Protein AF-A0A7X0W4Y9-F1 (afdb_monomer_lite)

Radius of gyration: 22.89 Å; chains: 1; bounding box: 48×45×68 Å

Organism: Listeria welshimeri (NCBI:txid1643)

Secondary structure (DSSP, 8-state):
-HHHHHHHHTS-HHHHHHH--HHHHHHHHH--S--SS-HHHHHHHHHHHHHHHHHHHHHHHHHHHHTTSSHHHHHHHHHHHHHHHHHHHHHHH----GGGHHHHHHHHHHHHHHHHHHHHHHHHT-TTSS-HHHHHHHHHHHHHHHHHHHHHHHHHHHHHHHHHHH-------HHHHHHHHHHHHHHHHHHHHHHHHHHHHHHHHHHT-S------HHHHHHHIIIIIHHHHHHHHTHHHHHH--HHHHHHHHHHHHTHHHHHHTSS--HHHHH---

Foldseek 3Di:
DVVLVVVLVPQDPVLLVVQDDPVLLCCQQPNDPDDPDDLLVVLVVLLCVLLVLLVVLLVVLVVVCVVVALVVLSVVLNVLSVVLNVVLVVLSPDDDFNSRSNVSSLVSSLSSVLSSLLNVVLVVLCSRDDDNVVSVVVNVVVSVVLVVLLVLLLSQLLVVLCCVRSVDDDDHDPVSVVLLVVLQVVVVVVVVVVVVCVVCVVVVVVVPPPCPPDDDPVVVVVCCVVPVVSVSSSPSSNSVSPRVDSNSNSSSSSCVVVVVVVVVVDPDDPCSRGNDD

Sequence (277 aa):
MKKENEFLSSISLEDAKKTLKLKDIYEVMKGDKDQNFSIELKKTIILLLGVSFPFLMVCIFAIDLTGGRFIFANSTVIIAELLIIIWMSYHFFKTYPPFLRNYGYKIYSYSIAKLAYISYFAVGLGMTKGNYIINFSVFFITILVFLYLYKKVEENMVLEAINNIFNQNYKTSKVLTITLKISGFSVVIALLSMQFYRMNKFWILNLTGENVGATSNVVDDMIGIVFGIPLLLIITLIPTFFLFKANLFVRGKVIKQYAEEFRAGTNFTKKEWYGGK

pLDDT: mean 84.94, std 12.11, range [39.94, 96.25]

Structure (mmCIF, N/CA/C/O backbone):
data_AF-A0A7X0W4Y9-F1
#
_entry.id   AF-A0A7X0W4Y9-F1
#
loop_
_atom_site.group_PDB
_atom_site.id
_atom_site.type_symbol
_atom_site.label_atom_id
_atom_site.label_alt_id
_atom_site.label_comp_id
_atom_site.label_asym_id
_atom_site.label_entity_id
_atom_site.label_seq_id
_atom_site.pdbx_PDB_ins_code
_atom_site.Cartn_x
_atom_site.Cartn_y
_atom_site.Cartn_z
_atom_site.occupancy
_atom_site.B_iso_or_equiv
_atom_site.auth_seq_id
_atom_site.auth_comp_id
_atom_site.auth_asym_id
_atom_site.auth_atom_id
_atom_site.pdbx_PDB_model_num
ATOM 1 N N . MET A 1 1 ? 8.278 0.109 11.272 1.00 47.12 1 MET A N 1
ATOM 2 C CA . MET A 1 1 ? 7.809 -0.931 12.217 1.00 47.12 1 MET A CA 1
ATOM 3 C C . MET A 1 1 ? 8.338 -0.828 13.650 1.00 47.12 1 MET A C 1
ATOM 5 O O . MET A 1 1 ? 7.481 -0.731 14.512 1.00 47.12 1 MET A O 1
ATOM 9 N N . LYS A 1 2 ? 9.651 -0.828 13.978 1.00 39.94 2 LYS A N 1
ATOM 10 C CA . LYS A 1 2 ? 10.080 -0.685 15.401 1.00 39.94 2 LYS A CA 1
ATOM 11 C C . LYS A 1 2 ? 9.620 0.643 16.039 1.00 39.94 2 LYS A C 1
ATOM 13 O O . LYS A 1 2 ? 8.934 0.597 17.047 1.00 39.94 2 LYS A O 1
ATOM 18 N N . LYS A 1 3 ? 9.875 1.787 15.388 1.00 53.50 3 LYS A N 1
ATOM 19 C CA . LYS A 1 3 ? 9.433 3.113 15.871 1.00 53.50 3 LYS A CA 1
ATOM 20 C C . LYS A 1 3 ? 7.910 3.303 15.876 1.00 53.50 3 LYS A C 1
ATOM 22 O O . LYS A 1 3 ? 7.366 3.862 16.809 1.00 53.50 3 LYS A O 1
ATOM 27 N N . GLU A 1 4 ? 7.193 2.808 14.866 1.00 54.31 4 GLU A N 1
ATOM 28 C CA . GLU A 1 4 ? 5.717 2.900 14.834 1.00 54.31 4 GLU A CA 1
ATOM 29 C C . GLU A 1 4 ? 5.066 2.139 15.990 1.00 54.31 4 GLU A C 1
ATOM 31 O O . GLU A 1 4 ? 4.115 2.626 16.592 1.00 54.31 4 GLU A O 1
ATOM 36 N N . ASN A 1 5 ? 5.581 0.947 16.308 1.00 61.25 5 ASN A N 1
ATOM 37 C CA . ASN A 1 5 ? 5.108 0.190 17.460 1.00 61.25 5 ASN A CA 1
A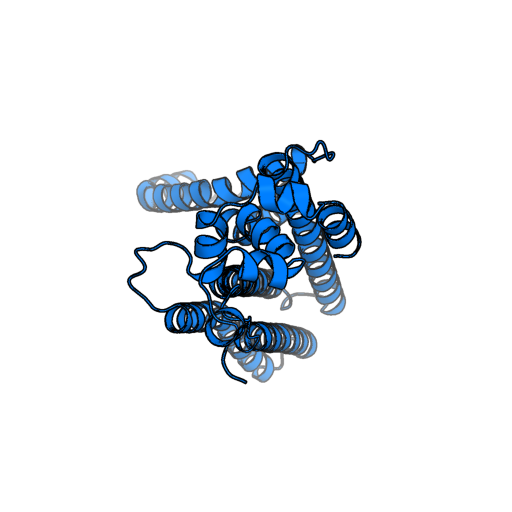TOM 38 C C . ASN A 1 5 ? 5.463 0.898 18.776 1.00 61.25 5 ASN A C 1
ATOM 40 O O . ASN A 1 5 ? 4.684 0.802 19.711 1.00 61.25 5 ASN A O 1
ATOM 44 N N . GLU A 1 6 ? 6.577 1.633 18.830 1.00 66.19 6 GLU A N 1
ATOM 45 C CA . GLU A 1 6 ? 6.990 2.439 19.987 1.00 66.19 6 GLU A CA 1
ATOM 46 C C . GLU A 1 6 ? 5.985 3.574 20.269 1.00 66.19 6 GLU A C 1
ATOM 48 O O . GLU A 1 6 ? 5.466 3.668 21.378 1.00 66.19 6 GLU A O 1
ATOM 53 N N . PHE A 1 7 ? 5.593 4.351 19.250 1.00 74.31 7 PHE A N 1
ATOM 54 C CA . PHE A 1 7 ? 4.596 5.428 19.399 1.00 74.31 7 PHE A CA 1
ATOM 55 C C . PHE A 1 7 ? 3.171 4.924 19.655 1.00 74.31 7 PHE A C 1
ATOM 57 O O . PHE A 1 7 ? 2.381 5.577 20.330 1.00 74.31 7 PHE A O 1
ATOM 64 N N . LEU A 1 8 ? 2.808 3.764 19.105 1.00 76.94 8 LEU A N 1
ATOM 65 C CA . LEU A 1 8 ? 1.512 3.151 19.401 1.00 76.94 8 LEU A CA 1
ATOM 66 C C . LEU A 1 8 ? 1.489 2.562 20.817 1.00 76.94 8 LEU A C 1
ATOM 68 O O . LEU A 1 8 ? 0.463 2.635 21.485 1.00 76.94 8 LEU A O 1
ATOM 72 N N . SER A 1 9 ? 2.623 2.040 21.296 1.00 77.38 9 SER A N 1
ATOM 73 C CA . SER A 1 9 ? 2.741 1.485 22.648 1.00 77.38 9 SER A CA 1
ATOM 74 C C . SER A 1 9 ? 2.697 2.536 23.756 1.00 77.38 9 SER A C 1
ATOM 76 O O . SER A 1 9 ? 2.365 2.189 24.884 1.00 77.38 9 SER A O 1
ATOM 78 N N . SER A 1 10 ? 2.975 3.808 23.449 1.00 81.75 10 SER A N 1
ATOM 79 C CA . SER A 1 10 ? 2.839 4.904 24.416 1.00 81.75 10 SER A CA 1
ATOM 80 C C . SER A 1 10 ? 1.394 5.355 24.648 1.00 81.75 10 SER A C 1
ATOM 82 O O . SER A 1 10 ? 1.154 6.156 25.545 1.00 81.75 10 SER A O 1
ATOM 84 N N . ILE A 1 11 ? 0.426 4.872 23.862 1.00 87.25 11 ILE A N 1
ATOM 85 C CA . ILE A 1 11 ? -0.993 5.177 24.076 1.00 87.25 11 ILE A CA 1
ATOM 86 C C . ILE A 1 11 ? -1.499 4.313 25.231 1.00 87.25 11 ILE A C 1
ATOM 88 O O . ILE A 1 11 ? -1.511 3.088 25.122 1.00 87.25 11 ILE A O 1
ATOM 92 N N . SER A 1 12 ? -1.932 4.946 26.323 1.00 89.25 12 SER A N 1
ATOM 93 C CA . SER A 1 12 ? -2.460 4.241 27.492 1.00 89.25 12 SER A CA 1
ATOM 94 C C . SER A 1 12 ? -3.846 3.636 27.224 1.00 89.25 12 SER A C 1
ATOM 96 O O . SER A 1 12 ? -4.600 4.101 26.363 1.00 89.25 12 SER A O 1
ATOM 98 N N . LEU A 1 13 ? -4.222 2.610 27.995 1.00 90.25 13 LEU A N 1
ATOM 99 C CA . LEU A 1 13 ? -5.568 2.028 27.932 1.00 90.25 13 LEU A CA 1
ATOM 100 C C . LEU A 1 13 ? -6.655 3.063 28.272 1.00 90.25 13 LEU A C 1
ATOM 102 O O . LEU A 1 13 ? -7.734 3.044 27.679 1.00 90.25 13 LEU A O 1
ATOM 106 N N . GLU A 1 14 ? -6.382 3.950 29.228 1.00 90.31 14 GLU A N 1
ATOM 107 C CA . GLU A 1 14 ? -7.313 4.996 29.660 1.00 90.31 14 GLU A CA 1
ATOM 108 C C . GLU A 1 14 ? -7.578 5.994 28.533 1.00 90.31 14 GLU A C 1
ATOM 110 O O . GLU A 1 14 ? -8.737 6.240 28.187 1.00 90.31 14 GLU A O 1
ATOM 115 N N . ASP A 1 15 ? -6.519 6.481 27.881 1.00 89.44 15 ASP A N 1
ATOM 116 C CA . ASP A 1 15 ? -6.633 7.370 26.723 1.00 89.44 15 ASP A CA 1
ATOM 117 C C . ASP A 1 15 ? -7.346 6.679 25.560 1.00 89.44 15 ASP A C 1
ATOM 119 O O . ASP A 1 15 ? -8.207 7.276 24.902 1.00 89.44 15 ASP A O 1
ATOM 123 N N . ALA A 1 16 ? -7.039 5.397 25.336 1.00 91.94 16 ALA A N 1
ATOM 124 C CA . ALA A 1 16 ? -7.679 4.581 24.318 1.00 91.94 16 ALA A CA 1
ATOM 125 C C . ALA A 1 16 ? -9.192 4.462 24.550 1.00 91.94 16 ALA A C 1
ATOM 127 O O . ALA A 1 16 ? -9.964 4.703 23.621 1.00 91.94 16 ALA A O 1
ATOM 128 N N . LYS A 1 17 ? -9.629 4.155 25.779 1.00 91.31 17 LYS A N 1
ATOM 129 C CA . LYS A 1 17 ? -11.053 4.037 26.140 1.00 91.31 17 LYS A CA 1
ATOM 130 C C . LYS A 1 17 ? -11.789 5.375 26.136 1.00 91.31 17 LYS A C 1
ATOM 132 O O . LYS A 1 17 ? -12.955 5.424 25.755 1.00 91.31 17 LYS A O 1
ATOM 137 N N . LYS A 1 18 ? -11.126 6.459 26.546 1.00 91.81 18 LYS A N 1
ATOM 138 C CA . LYS A 1 18 ? -11.702 7.813 26.541 1.00 91.81 18 LYS A CA 1
ATOM 139 C C . LYS A 1 18 ? -11.952 8.321 25.120 1.00 91.81 18 LYS A C 1
ATOM 141 O O . LYS A 1 18 ? -12.929 9.026 24.871 1.00 91.81 18 LYS A O 1
ATOM 146 N N . THR A 1 19 ? -11.061 7.967 24.198 1.00 92.50 19 THR A N 1
ATOM 147 C CA . THR A 1 19 ? -11.034 8.516 22.839 1.00 92.50 19 THR A CA 1
ATOM 148 C C . THR A 1 19 ? -11.804 7.656 21.840 1.00 92.50 19 THR A C 1
ATOM 150 O O . THR A 1 19 ? -12.600 8.180 21.058 1.00 92.50 19 THR A O 1
ATOM 153 N N . LEU A 1 20 ? -11.571 6.339 21.842 1.00 92.75 20 LEU A N 1
ATOM 154 C CA . LEU A 1 20 ? -12.171 5.420 20.878 1.00 92.75 20 LEU A CA 1
ATOM 155 C C . LEU A 1 20 ? -13.581 5.035 21.317 1.00 92.75 20 LEU A C 1
ATOM 157 O O . LEU A 1 20 ? -13.794 4.468 22.386 1.00 92.75 20 LEU A O 1
ATOM 161 N N . LYS A 1 21 ? -14.556 5.316 20.456 1.00 92.31 21 LYS A N 1
ATOM 162 C CA . LYS A 1 21 ? -15.969 5.028 20.699 1.00 92.31 21 LYS A CA 1
ATOM 163 C C . LYS A 1 21 ? -16.372 3.719 20.030 1.00 92.31 21 LYS A C 1
ATOM 165 O O . LYS A 1 21 ? -15.719 3.223 19.114 1.00 92.31 21 LYS A O 1
ATOM 170 N N . LEU A 1 22 ? -17.543 3.211 20.410 1.00 90.38 22 LEU A N 1
ATOM 171 C CA . LEU A 1 22 ? -18.136 2.011 19.814 1.00 90.38 22 LEU A CA 1
ATOM 172 C C . LEU A 1 22 ? -18.218 2.089 18.276 1.00 90.38 22 LEU A C 1
ATOM 174 O O . LEU A 1 22 ? -17.964 1.101 17.592 1.00 90.38 22 LEU A O 1
ATOM 178 N N . LYS A 1 23 ? -18.505 3.275 17.718 1.00 91.75 23 LYS A N 1
ATOM 179 C CA . LYS A 1 23 ? -18.508 3.502 16.262 1.00 91.75 23 LYS A CA 1
ATOM 180 C C . LYS A 1 23 ? -17.163 3.176 15.601 1.00 91.75 23 LYS A C 1
ATOM 182 O O . LYS A 1 23 ? -17.159 2.635 14.503 1.00 91.75 23 LYS A O 1
ATOM 187 N N . ASP A 1 24 ? -16.048 3.461 16.274 1.00 92.62 24 ASP A N 1
ATOM 188 C CA . ASP A 1 24 ? -14.701 3.252 15.745 1.00 92.62 24 ASP A CA 1
ATOM 189 C C . ASP A 1 24 ? -14.364 1.752 15.746 1.00 92.62 24 ASP A C 1
ATOM 191 O O . ASP A 1 24 ? -13.762 1.245 14.802 1.00 92.62 24 ASP A O 1
ATOM 195 N N . ILE A 1 25 ? -14.844 1.014 16.756 1.00 92.06 25 ILE A N 1
ATOM 196 C CA . ILE A 1 25 ? -14.778 -0.456 16.802 1.00 92.06 25 ILE A CA 1
ATOM 197 C C . ILE A 1 25 ? -15.576 -1.061 15.640 1.00 92.06 25 ILE A C 1
ATOM 199 O O . ILE A 1 25 ? -15.067 -1.913 14.910 1.00 92.06 25 ILE A O 1
ATOM 203 N N . TYR A 1 26 ? -16.811 -0.596 15.425 1.00 91.69 26 TYR A N 1
ATOM 204 C CA . TYR A 1 26 ? -17.638 -1.054 14.306 1.00 91.69 26 TYR A CA 1
ATOM 205 C C . TYR A 1 26 ? -17.011 -0.740 12.945 1.00 91.69 26 TYR A C 1
ATOM 207 O O . TYR A 1 26 ? -17.056 -1.587 12.055 1.00 91.69 26 TYR A O 1
ATOM 215 N N . GLU A 1 27 ? -16.397 0.430 12.779 1.00 92.69 27 GLU A N 1
ATOM 216 C CA . GLU A 1 27 ? -15.685 0.796 11.553 1.00 92.69 27 GLU A CA 1
ATOM 217 C C . GLU A 1 27 ? -14.487 -0.136 11.297 1.00 92.69 27 GLU A C 1
ATOM 219 O O . GLU A 1 27 ? -14.293 -0.614 10.178 1.00 92.69 27 GLU A O 1
ATOM 224 N N . VAL A 1 28 ? -13.704 -0.461 12.330 1.00 92.88 28 VAL A N 1
ATOM 225 C CA . VAL A 1 28 ? -12.560 -1.387 12.231 1.00 92.88 28 VAL A CA 1
ATOM 226 C C . VAL A 1 28 ? -13.002 -2.822 11.915 1.00 92.88 28 VAL A C 1
ATOM 228 O O . VAL A 1 28 ? -12.337 -3.515 11.136 1.00 92.88 28 VAL A O 1
ATOM 231 N N . MET A 1 29 ? -14.146 -3.245 12.455 1.00 92.31 29 MET A N 1
ATOM 232 C CA . MET A 1 29 ? -14.707 -4.580 12.256 1.00 92.31 29 MET A CA 1
ATOM 233 C C . MET A 1 29 ? -15.418 -4.723 10.902 1.00 92.31 29 MET A C 1
ATOM 235 O O . MET A 1 29 ? -15.099 -5.614 10.115 1.00 92.31 29 MET A O 1
ATOM 239 N N . LYS A 1 30 ? -16.400 -3.865 10.614 1.00 88.19 30 LYS A N 1
ATOM 240 C CA . LYS A 1 30 ? -17.338 -4.019 9.489 1.00 88.19 30 LYS A CA 1
ATOM 241 C C . LYS A 1 30 ? -17.125 -2.999 8.367 1.00 88.19 30 LYS A C 1
ATOM 243 O O . LYS A 1 30 ? -17.462 -3.307 7.228 1.00 88.19 30 LYS A O 1
ATOM 248 N N . GLY A 1 31 ? -16.503 -1.855 8.654 1.00 85.81 31 GLY A N 1
ATOM 249 C CA . GLY A 1 31 ? -16.404 -0.728 7.722 1.00 85.81 31 GLY A CA 1
ATOM 250 C C . GLY A 1 31 ? -17.723 0.032 7.596 1.00 85.81 31 GLY A C 1
ATOM 251 O O . GLY A 1 31 ? -18.546 -0.006 8.511 1.00 85.81 31 GLY A O 1
ATOM 252 N N . ASP A 1 32 ? -17.913 0.727 6.473 1.00 76.06 32 ASP A N 1
ATOM 253 C CA . ASP A 1 32 ? -19.158 1.452 6.189 1.00 76.06 32 ASP A CA 1
ATOM 254 C C . ASP A 1 32 ? -20.369 0.510 6.163 1.00 76.06 32 ASP A C 1
ATOM 256 O O . ASP A 1 32 ? -20.276 -0.619 5.676 1.00 76.06 32 ASP A O 1
ATOM 260 N N . LYS A 1 33 ? -21.508 0.980 6.686 1.00 66.06 33 LYS A N 1
ATOM 261 C CA . LYS A 1 33 ? -22.733 0.175 6.832 1.00 66.06 33 LYS A CA 1
ATOM 262 C C . LYS A 1 33 ? -23.383 -0.197 5.488 1.00 66.06 33 LYS A C 1
ATOM 264 O O . LYS A 1 33 ? -24.002 -1.253 5.412 1.00 66.06 33 LYS A O 1
ATOM 269 N N . ASP A 1 34 ? -23.155 0.590 4.434 1.00 62.97 34 ASP A N 1
ATOM 270 C CA . ASP A 1 34 ? -23.866 0.492 3.148 1.00 62.97 34 ASP A CA 1
ATOM 271 C C . ASP A 1 34 ? -23.027 -0.179 2.044 1.00 62.97 34 ASP A C 1
ATOM 273 O O . ASP A 1 34 ? -22.815 0.364 0.959 1.00 62.97 34 ASP A O 1
ATOM 277 N N . GLN A 1 35 ? -22.470 -1.362 2.315 1.00 68.62 35 GLN A N 1
ATOM 278 C CA . GLN A 1 35 ? -21.648 -2.070 1.326 1.00 68.62 35 GLN A CA 1
ATOM 279 C C . GLN A 1 35 ? -22.449 -3.108 0.531 1.00 68.62 35 GLN A C 1
ATOM 281 O O . GLN A 1 35 ? -22.787 -4.164 1.054 1.00 68.62 35 GLN A O 1
ATOM 286 N N . ASN A 1 36 ? -22.624 -2.859 -0.773 1.00 73.06 36 ASN A N 1
ATOM 287 C CA . ASN A 1 36 ? -23.325 -3.765 -1.702 1.00 73.06 36 ASN A CA 1
ATOM 288 C C . ASN A 1 36 ? -22.623 -5.117 -1.933 1.00 73.06 36 ASN A C 1
ATOM 290 O O . ASN A 1 36 ? -23.259 -6.083 -2.340 1.00 73.06 36 ASN A O 1
ATOM 294 N N . PHE A 1 37 ? -21.311 -5.201 -1.689 1.00 81.94 37 PHE A N 1
ATOM 295 C CA . PHE A 1 37 ? -20.511 -6.405 -1.936 1.00 81.94 37 PHE A CA 1
ATOM 296 C C . PHE A 1 37 ? -19.792 -6.878 -0.675 1.00 81.94 37 PHE A C 1
ATOM 298 O O . PHE A 1 37 ? -19.273 -6.062 0.096 1.00 81.94 37 PHE A O 1
ATOM 305 N N . SER A 1 38 ? -19.693 -8.201 -0.514 1.00 87.25 38 SER A N 1
ATOM 306 C CA . SER A 1 38 ? -18.946 -8.823 0.579 1.00 87.25 38 SER A CA 1
ATOM 307 C C . SER A 1 38 ? -17.448 -8.505 0.489 1.00 87.25 38 SER A C 1
ATOM 309 O O . SER A 1 38 ? -16.890 -8.303 -0.593 1.00 87.25 38 SER A O 1
ATOM 311 N N . ILE A 1 39 ? -16.774 -8.469 1.643 1.00 87.50 39 ILE A N 1
ATOM 312 C CA . ILE A 1 39 ? -15.326 -8.213 1.708 1.00 87.50 39 ILE A CA 1
ATOM 313 C C . ILE A 1 39 ? -14.540 -9.277 0.929 1.00 87.50 39 ILE A C 1
ATOM 315 O O . ILE A 1 39 ? -13.584 -8.925 0.246 1.00 87.50 39 ILE A O 1
ATOM 319 N N . GLU A 1 40 ? -14.958 -10.544 0.959 1.00 88.19 40 GLU A N 1
ATOM 320 C CA . GLU A 1 40 ? -14.267 -11.621 0.235 1.00 88.19 40 GLU A CA 1
ATOM 321 C C . GLU A 1 40 ? -14.362 -11.467 -1.287 1.00 88.19 40 GLU A C 1
ATOM 323 O O . GLU A 1 40 ? -13.368 -11.639 -1.997 1.00 88.19 40 GLU A O 1
ATOM 328 N N . LEU A 1 41 ? -15.525 -11.051 -1.800 1.00 90.31 41 LEU A N 1
ATOM 329 C CA . LEU A 1 41 ? -15.680 -10.764 -3.225 1.00 90.31 41 LEU A CA 1
ATOM 330 C C . LEU A 1 41 ? -14.804 -9.574 -3.641 1.00 90.31 41 LEU A C 1
ATOM 332 O O . LEU A 1 41 ? -14.093 -9.649 -4.641 1.00 90.31 41 LEU A O 1
ATOM 336 N N . LYS A 1 42 ? -14.763 -8.510 -2.827 1.00 91.88 42 LYS A N 1
ATOM 337 C CA . LYS A 1 42 ? -13.868 -7.365 -3.064 1.00 91.88 42 LYS A CA 1
ATOM 338 C C . LYS A 1 42 ? -12.396 -7.770 -3.040 1.00 91.88 42 LYS A C 1
ATOM 340 O O . LYS A 1 42 ? -11.643 -7.336 -3.906 1.00 91.88 42 LYS A O 1
ATOM 345 N N . LYS A 1 43 ? -11.981 -8.609 -2.081 1.00 92.75 43 LYS A N 1
ATOM 346 C CA . LYS A 1 43 ? -10.611 -9.139 -2.023 1.00 92.75 43 LYS A CA 1
ATOM 347 C C . LYS A 1 43 ? -10.261 -9.896 -3.300 1.00 92.75 43 LYS A C 1
ATOM 349 O O . LYS A 1 43 ? -9.195 -9.671 -3.854 1.00 92.75 43 LYS A O 1
ATOM 354 N N . THR A 1 44 ? -11.171 -10.740 -3.777 1.00 93.44 44 THR A N 1
ATOM 355 C CA . THR A 1 44 ? -10.975 -11.527 -5.001 1.00 93.44 44 THR A CA 1
ATOM 356 C C . THR A 1 44 ? -10.816 -10.624 -6.224 1.00 93.44 44 THR A C 1
ATOM 358 O O . THR A 1 44 ? -9.854 -10.775 -6.970 1.00 93.44 44 THR A O 1
ATOM 361 N N . ILE A 1 45 ? -11.689 -9.624 -6.394 1.00 93.94 45 ILE A N 1
ATOM 362 C CA . ILE A 1 45 ? -11.591 -8.656 -7.500 1.00 93.94 45 ILE A CA 1
ATOM 363 C C . ILE A 1 45 ? -10.267 -7.886 -7.441 1.00 93.94 45 ILE A C 1
ATOM 365 O O . ILE A 1 45 ? -9.587 -7.753 -8.455 1.00 93.94 45 ILE A O 1
ATOM 369 N N . ILE A 1 46 ? -9.875 -7.403 -6.259 1.00 94.81 46 ILE A N 1
ATOM 370 C CA . ILE A 1 46 ? -8.615 -6.670 -6.079 1.00 94.81 46 ILE A CA 1
ATOM 371 C C . ILE A 1 46 ? -7.408 -7.558 -6.393 1.00 94.81 46 ILE A C 1
ATOM 373 O O . ILE A 1 46 ? -6.469 -7.073 -7.018 1.00 94.81 46 ILE A O 1
ATOM 377 N N . LEU A 1 47 ? -7.430 -8.840 -6.009 1.00 95.38 47 LEU A N 1
ATOM 378 C CA . LEU A 1 47 ? -6.366 -9.779 -6.366 1.00 95.38 47 LEU A CA 1
ATOM 379 C C . LEU A 1 47 ? -6.262 -9.936 -7.881 1.00 95.38 47 LEU A C 1
ATOM 381 O O . LEU A 1 47 ? -5.172 -9.802 -8.425 1.00 95.38 47 LEU A O 1
ATOM 385 N N . LEU A 1 48 ? -7.388 -10.201 -8.550 1.00 94.31 48 LEU A N 1
ATOM 386 C CA . LEU A 1 48 ? -7.427 -10.415 -9.996 1.00 94.31 48 LEU A CA 1
ATOM 387 C C . LEU A 1 48 ? -6.906 -9.188 -10.750 1.00 94.31 48 LEU A C 1
ATOM 389 O O . LEU A 1 48 ? -6.051 -9.320 -11.622 1.00 94.31 48 LEU A O 1
ATOM 393 N N . LEU A 1 49 ? -7.356 -7.991 -10.364 1.00 93.62 49 LEU A N 1
ATOM 394 C CA . LEU A 1 49 ? -6.862 -6.741 -10.940 1.00 93.62 49 LEU A CA 1
ATOM 395 C C . LEU A 1 49 ? -5.372 -6.532 -10.646 1.00 93.62 49 LEU A C 1
ATOM 397 O O . LEU A 1 49 ? -4.619 -6.186 -11.551 1.00 93.62 49 LEU A O 1
ATOM 401 N N . GLY A 1 50 ? -4.931 -6.772 -9.410 1.00 93.12 50 GLY A N 1
ATOM 402 C CA . GLY A 1 50 ? -3.542 -6.568 -8.999 1.00 93.12 50 GLY A CA 1
ATOM 403 C C . GLY A 1 50 ? -2.550 -7.518 -9.669 1.00 93.12 50 GLY A C 1
ATOM 404 O O . GLY A 1 50 ? -1.476 -7.081 -10.066 1.00 93.12 50 GLY A O 1
ATOM 405 N N . VAL A 1 51 ? -2.914 -8.794 -9.827 1.00 95.25 51 VAL A N 1
ATOM 406 C CA . VAL A 1 51 ? -2.063 -9.836 -10.429 1.00 95.25 51 VAL A CA 1
ATOM 407 C C . VAL A 1 51 ? -2.060 -9.765 -11.956 1.00 95.25 51 VAL A C 1
ATOM 409 O O . VAL A 1 51 ? -1.094 -10.211 -12.570 1.00 95.25 51 VAL A O 1
ATOM 412 N N . SER A 1 52 ? -3.093 -9.178 -12.573 1.00 93.25 52 SER A N 1
ATOM 413 C CA . SER A 1 52 ? -3.230 -9.120 -14.036 1.00 93.25 52 SER A CA 1
ATOM 414 C C . SER A 1 52 ? -1.984 -8.574 -14.742 1.00 93.25 52 SER A C 1
ATOM 416 O O . SER A 1 52 ? -1.512 -9.178 -15.703 1.00 93.25 52 SER A O 1
ATOM 418 N N . PHE A 1 53 ? -1.419 -7.476 -14.236 1.00 90.62 53 PHE A N 1
ATOM 419 C CA . PHE A 1 53 ? -0.251 -6.838 -14.829 1.00 90.62 53 PHE A CA 1
ATOM 420 C C . PHE A 1 53 ? 1.043 -7.654 -14.627 1.00 90.62 53 PHE A C 1
ATOM 422 O O . PHE A 1 53 ? 1.647 -8.009 -15.639 1.00 90.62 53 PHE A O 1
ATOM 429 N N . PRO A 1 54 ? 1.444 -8.040 -13.394 1.00 93.12 54 PRO A N 1
ATOM 430 C CA . PRO A 1 54 ? 2.581 -8.939 -13.178 1.00 93.12 54 PRO A CA 1
ATOM 431 C C . PRO A 1 54 ? 2.509 -10.221 -14.012 1.00 93.12 54 PRO A C 1
ATOM 433 O O . PRO A 1 54 ? 3.495 -10.642 -14.612 1.00 93.12 54 PRO A O 1
ATOM 436 N N . PHE A 1 55 ? 1.325 -10.836 -14.089 1.00 93.94 55 PHE A N 1
ATOM 437 C CA . PHE A 1 55 ? 1.113 -12.062 -14.854 1.00 93.94 55 PHE A CA 1
ATOM 438 C C . PHE A 1 55 ? 1.333 -11.844 -16.354 1.00 93.94 55 PHE A C 1
ATOM 440 O O . PHE A 1 55 ? 2.067 -12.599 -16.989 1.00 93.94 55 PHE A O 1
ATOM 447 N N . LEU A 1 56 ? 0.744 -10.783 -16.913 1.00 92.50 56 LEU A N 1
ATOM 448 C CA . LEU A 1 56 ? 0.938 -10.412 -18.313 1.00 92.50 56 LEU A CA 1
ATOM 449 C C . LEU A 1 56 ? 2.417 -10.148 -18.619 1.00 92.50 56 LEU A C 1
ATOM 451 O O . LEU A 1 56 ? 2.910 -10.573 -19.663 1.00 92.50 56 LEU A O 1
ATOM 455 N N . MET A 1 57 ? 3.139 -9.521 -17.690 1.00 89.38 57 MET A N 1
ATOM 456 C CA . MET A 1 57 ? 4.573 -9.292 -17.833 1.00 89.38 57 MET A CA 1
ATOM 457 C C . MET A 1 57 ? 5.370 -10.594 -17.830 1.00 89.38 57 MET A C 1
ATOM 459 O O . MET A 1 57 ? 6.178 -10.801 -18.731 1.00 89.38 57 MET A O 1
ATOM 463 N N . VAL A 1 58 ? 5.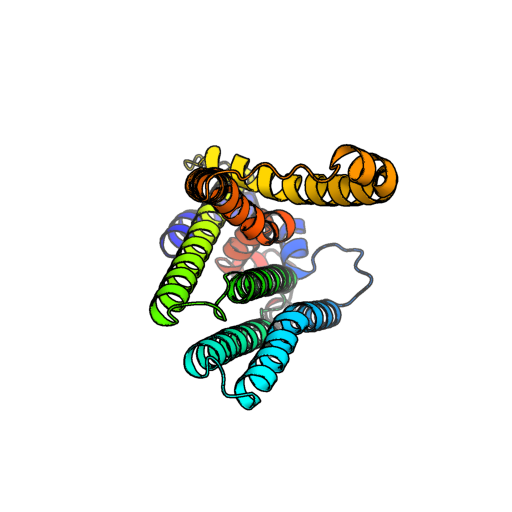090 -11.528 -16.920 1.00 91.38 58 VAL A N 1
ATOM 464 C CA . VAL A 1 58 ? 5.706 -12.866 -16.965 1.00 91.38 58 VAL A CA 1
ATOM 465 C C . VAL A 1 58 ? 5.509 -13.520 -18.336 1.00 91.38 58 VAL A C 1
ATOM 467 O O . VAL A 1 58 ? 6.472 -14.032 -18.902 1.00 91.38 58 VAL A O 1
ATOM 470 N N . CYS A 1 59 ? 4.301 -13.462 -18.905 1.00 90.94 59 CYS A N 1
ATOM 471 C CA . CYS A 1 59 ? 4.025 -14.027 -20.227 1.00 90.94 59 CYS A CA 1
ATOM 472 C C . CYS A 1 59 ? 4.830 -13.351 -21.348 1.00 90.94 59 CYS A C 1
ATOM 474 O O . CYS A 1 59 ? 5.436 -14.053 -22.155 1.00 90.94 59 CYS A O 1
ATOM 476 N N . ILE A 1 60 ? 4.861 -12.013 -21.396 1.00 88.62 60 ILE A N 1
ATOM 477 C CA . ILE A 1 60 ? 5.596 -11.262 -22.430 1.00 88.62 60 ILE A CA 1
ATOM 478 C C . ILE A 1 60 ? 7.087 -11.606 -22.385 1.00 88.62 60 ILE A C 1
ATOM 480 O O . ILE A 1 60 ? 7.668 -11.998 -23.395 1.00 88.62 60 ILE A O 1
ATOM 484 N N . PHE A 1 61 ? 7.698 -11.532 -21.204 1.00 86.19 61 PHE A N 1
ATOM 485 C CA . PHE A 1 61 ? 9.128 -11.790 -21.060 1.00 86.19 61 PHE A CA 1
ATOM 486 C C . PHE A 1 61 ? 9.490 -13.263 -21.269 1.00 86.19 61 PHE A C 1
ATOM 488 O O . PHE A 1 61 ? 10.594 -13.561 -21.726 1.00 86.19 61 PHE A O 1
ATOM 495 N N . ALA A 1 62 ? 8.575 -14.191 -20.972 1.00 87.88 62 ALA A N 1
ATOM 496 C CA . ALA A 1 62 ? 8.761 -15.603 -21.291 1.00 87.88 62 ALA A CA 1
ATOM 497 C C . ALA A 1 62 ? 8.779 -15.844 -22.808 1.00 87.88 62 ALA A C 1
ATOM 499 O O . ALA A 1 62 ? 9.608 -16.618 -23.283 1.00 87.88 62 ALA A O 1
ATOM 500 N N . ILE A 1 63 ? 7.926 -15.157 -23.577 1.00 85.94 63 ILE A N 1
ATOM 501 C CA . ILE A 1 63 ? 7.956 -15.209 -25.047 1.00 85.94 63 ILE A CA 1
ATOM 502 C C . ILE A 1 63 ? 9.282 -14.641 -25.563 1.00 85.94 63 ILE A C 1
ATOM 504 O O . ILE A 1 63 ? 9.959 -15.301 -26.351 1.00 85.94 63 ILE A O 1
ATOM 508 N N . ASP A 1 64 ? 9.715 -13.482 -25.064 1.00 82.50 64 ASP A N 1
ATOM 509 C CA . ASP A 1 64 ? 10.989 -12.872 -25.471 1.00 82.50 64 ASP A CA 1
ATOM 510 C C . ASP A 1 64 ? 12.201 -13.767 -25.160 1.00 82.50 64 ASP A C 1
ATOM 512 O O . ASP A 1 64 ? 13.179 -13.784 -25.913 1.00 82.50 64 ASP A O 1
ATOM 516 N N . LEU A 1 65 ? 12.133 -14.565 -24.086 1.00 81.94 65 LEU A N 1
ATOM 517 C CA . LEU A 1 65 ? 13.152 -15.560 -23.741 1.00 81.94 65 LEU A CA 1
ATOM 518 C C . LEU A 1 65 ? 13.321 -16.620 -24.843 1.00 81.94 65 LEU A C 1
ATOM 520 O O . LEU A 1 65 ? 14.449 -17.006 -25.153 1.00 81.94 65 LEU A O 1
ATOM 524 N N . THR A 1 66 ? 12.221 -17.057 -25.468 1.00 77.94 66 THR A N 1
ATOM 525 C CA . THR A 1 66 ? 12.256 -18.047 -26.563 1.00 77.94 66 THR A CA 1
ATOM 526 C C . THR A 1 66 ? 12.912 -17.507 -27.836 1.00 77.94 66 THR A C 1
ATOM 528 O O . THR A 1 66 ? 13.476 -18.277 -28.608 1.00 77.94 66 THR A O 1
ATOM 531 N N . GLY A 1 67 ? 12.922 -16.181 -28.021 1.00 74.88 67 GLY A N 1
ATOM 532 C CA . GLY A 1 67 ? 13.594 -15.498 -29.130 1.00 74.88 67 GLY A CA 1
ATOM 533 C C . GLY A 1 67 ? 15.117 -15.362 -28.978 1.00 74.88 67 GLY A C 1
ATOM 534 O O . GLY A 1 67 ? 15.768 -14.794 -29.856 1.00 74.88 67 GLY A O 1
ATOM 535 N N . GLY A 1 68 ? 15.702 -15.842 -27.872 1.00 67.56 68 GLY A N 1
ATOM 536 C CA . GLY A 1 68 ? 17.154 -15.959 -27.670 1.00 67.56 68 GLY A CA 1
ATOM 537 C C . GLY A 1 68 ? 17.912 -14.655 -27.382 1.00 67.56 68 GLY A C 1
ATOM 538 O O . GLY A 1 68 ? 19.133 -14.678 -27.232 1.00 67.56 68 GLY A O 1
ATOM 539 N N . ARG A 1 69 ? 17.228 -13.509 -27.275 1.00 64.69 69 ARG A N 1
ATOM 540 C CA . ARG A 1 69 ? 17.848 -12.208 -26.959 1.00 64.69 69 ARG A CA 1
ATOM 541 C C . ARG A 1 69 ? 17.669 -11.870 -25.475 1.00 64.69 69 ARG A C 1
ATOM 543 O O . ARG A 1 69 ? 16.605 -12.089 -24.915 1.00 64.69 69 ARG A O 1
ATOM 550 N N . PHE A 1 70 ? 18.708 -11.313 -24.843 1.00 73.50 70 PHE A N 1
ATOM 551 C CA . PHE A 1 70 ? 18.674 -10.797 -23.459 1.00 73.50 70 PHE A CA 1
ATOM 552 C C . PHE A 1 70 ? 18.204 -11.799 -22.379 1.00 73.50 70 PHE A C 1
ATOM 554 O O . PHE A 1 70 ? 17.556 -11.416 -21.406 1.00 73.50 70 PHE A O 1
ATOM 561 N N . ILE A 1 71 ? 18.595 -13.075 -22.506 1.00 78.38 71 ILE A N 1
ATOM 562 C CA . ILE A 1 71 ? 18.164 -14.196 -21.642 1.00 78.38 71 ILE A CA 1
ATOM 563 C C . ILE A 1 71 ? 18.257 -13.872 -20.140 1.00 78.38 71 ILE A C 1
ATOM 565 O O . ILE A 1 71 ? 17.293 -14.067 -19.398 1.00 78.38 71 ILE A O 1
ATOM 569 N N . PHE A 1 72 ? 19.395 -13.340 -19.685 1.00 77.69 72 PHE A N 1
ATOM 570 C CA . PHE A 1 72 ? 19.621 -13.017 -18.270 1.00 77.69 72 PHE A CA 1
ATOM 571 C C . PHE A 1 72 ? 18.734 -11.880 -17.756 1.00 77.69 72 PHE A C 1
ATOM 573 O O . PHE A 1 72 ? 18.228 -11.945 -16.633 1.00 77.69 72 PHE A O 1
ATOM 580 N N . ALA A 1 73 ? 18.520 -10.846 -18.570 1.00 76.94 73 ALA A N 1
ATOM 581 C CA . ALA A 1 73 ? 17.682 -9.723 -18.178 1.00 76.94 73 ALA A CA 1
ATOM 582 C C . ALA A 1 73 ? 16.210 -10.150 -18.085 1.00 76.94 73 ALA A C 1
ATOM 584 O O . ALA A 1 73 ? 15.564 -9.901 -17.069 1.00 76.94 73 ALA A O 1
ATOM 585 N N . ASN A 1 74 ? 15.724 -10.887 -19.088 1.00 80.88 74 ASN A N 1
ATOM 586 C CA . ASN A 1 74 ? 14.351 -11.390 -19.126 1.00 80.88 74 ASN A CA 1
ATOM 587 C C . ASN A 1 74 ? 14.076 -12.371 -17.978 1.00 80.88 74 ASN A C 1
ATOM 589 O O . ASN A 1 74 ? 13.058 -12.256 -17.301 1.00 80.88 74 ASN A O 1
ATOM 593 N N . SER A 1 75 ? 15.018 -13.276 -17.689 1.00 84.25 75 SER A N 1
ATOM 594 C CA . SER A 1 75 ? 14.907 -14.208 -16.555 1.00 84.25 75 SER A CA 1
ATOM 595 C C . SER A 1 75 ? 14.786 -13.474 -15.220 1.00 84.25 75 SER A C 1
ATOM 597 O O . SER A 1 75 ? 13.980 -13.849 -14.372 1.00 84.25 75 SER A O 1
ATOM 599 N N . THR A 1 76 ? 15.551 -12.395 -15.039 1.00 81.31 76 THR A N 1
ATOM 600 C CA . THR A 1 76 ? 15.498 -11.593 -13.812 1.00 81.31 76 THR A CA 1
ATOM 601 C C . THR A 1 76 ? 14.150 -10.890 -13.635 1.00 81.31 76 THR A C 1
ATOM 603 O O . THR A 1 76 ? 13.609 -10.910 -12.529 1.00 81.31 76 THR A O 1
ATOM 606 N N . VAL A 1 77 ? 13.580 -10.324 -14.708 1.00 82.62 77 VAL A N 1
ATOM 607 C CA . VAL A 1 77 ? 12.225 -9.734 -14.678 1.00 82.62 77 VAL A CA 1
ATOM 608 C C . VAL A 1 77 ? 11.198 -10.790 -14.285 1.00 82.62 77 VAL A C 1
ATOM 610 O O . VAL A 1 77 ? 10.427 -10.575 -13.355 1.00 82.62 77 VAL A O 1
ATOM 613 N N . ILE A 1 78 ? 11.219 -11.951 -14.946 1.00 88.25 78 ILE A N 1
ATOM 614 C CA . ILE A 1 78 ? 10.274 -13.044 -14.683 1.00 88.25 78 ILE A CA 1
ATOM 615 C C . ILE A 1 78 ? 10.327 -13.458 -13.210 1.00 88.25 78 ILE A C 1
ATOM 617 O O . ILE A 1 78 ? 9.287 -13.566 -12.564 1.00 88.25 78 ILE A O 1
ATOM 621 N N . ILE A 1 79 ? 11.527 -13.652 -12.655 1.00 88.94 79 ILE A N 1
ATOM 622 C CA . ILE A 1 79 ? 11.694 -14.017 -11.243 1.00 88.94 79 ILE A CA 1
ATOM 623 C C . ILE A 1 79 ? 11.137 -12.920 -10.327 1.00 88.94 79 ILE A C 1
ATOM 625 O O . ILE A 1 79 ? 10.418 -13.232 -9.377 1.00 88.94 79 ILE A O 1
ATOM 629 N N . ALA A 1 80 ? 11.430 -11.646 -10.603 1.00 87.38 80 ALA A N 1
ATOM 630 C CA . ALA A 1 80 ? 10.927 -10.531 -9.805 1.00 87.38 80 ALA A CA 1
ATOM 631 C C . ALA A 1 80 ? 9.389 -10.462 -9.816 1.00 87.38 80 ALA A C 1
ATOM 633 O O . ALA A 1 80 ? 8.772 -10.356 -8.755 1.00 87.38 80 ALA A O 1
ATOM 634 N N . GLU A 1 81 ? 8.764 -10.599 -10.985 1.00 91.38 81 GLU A N 1
ATOM 635 C CA . GLU A 1 81 ? 7.306 -10.590 -11.126 1.00 91.38 81 GLU A CA 1
ATOM 636 C C . GLU A 1 81 ? 6.650 -11.800 -10.446 1.00 91.38 81 GLU A C 1
ATOM 638 O O . GLU A 1 81 ? 5.652 -11.652 -9.739 1.00 91.38 81 GLU A O 1
ATOM 643 N N . LEU A 1 82 ? 7.242 -12.994 -10.554 1.00 93.94 82 LEU A N 1
ATOM 644 C CA . LEU A 1 82 ? 6.765 -14.178 -9.832 1.00 93.94 82 LEU A CA 1
ATOM 645 C C . LEU A 1 82 ? 6.830 -13.984 -8.312 1.00 93.94 82 LEU A C 1
ATOM 647 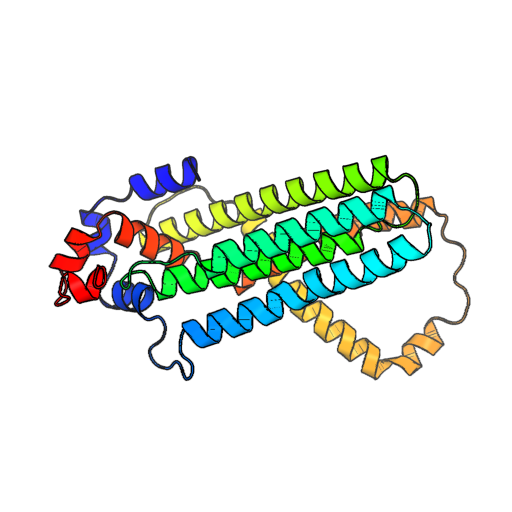O O . LEU A 1 82 ? 5.879 -14.330 -7.609 1.00 93.94 82 LEU A O 1
ATOM 651 N N . LEU A 1 83 ? 7.907 -13.386 -7.792 1.00 93.19 83 LEU A N 1
ATOM 652 C CA . LEU A 1 83 ? 8.012 -13.050 -6.369 1.00 93.19 83 LEU A CA 1
ATOM 653 C C . LEU A 1 83 ? 6.929 -12.051 -5.941 1.00 93.19 83 LEU A C 1
ATOM 655 O O . LEU A 1 83 ? 6.344 -12.209 -4.867 1.00 93.19 83 LEU A O 1
ATOM 659 N N . ILE A 1 84 ? 6.616 -11.062 -6.783 1.00 93.56 84 ILE A N 1
ATOM 660 C CA . ILE A 1 84 ? 5.522 -10.115 -6.540 1.00 93.56 84 ILE A CA 1
ATOM 661 C C . ILE A 1 84 ? 4.174 -10.849 -6.482 1.00 93.56 84 ILE A C 1
ATOM 663 O O . ILE A 1 84 ? 3.410 -10.632 -5.538 1.00 93.56 84 ILE A O 1
ATOM 667 N N . ILE A 1 85 ? 3.894 -11.760 -7.420 1.00 95.56 85 ILE A N 1
ATOM 668 C CA . ILE A 1 85 ? 2.657 -12.563 -7.445 1.00 95.56 85 ILE A CA 1
ATOM 669 C C . ILE A 1 85 ? 2.542 -13.447 -6.196 1.00 95.56 85 ILE A C 1
ATOM 671 O O . ILE A 1 85 ? 1.477 -13.509 -5.569 1.00 95.56 85 ILE A O 1
ATOM 675 N N . ILE A 1 86 ? 3.634 -14.102 -5.790 1.00 95.75 86 ILE A N 1
ATOM 676 C CA . ILE A 1 86 ? 3.682 -14.908 -4.562 1.00 95.75 86 ILE A CA 1
ATOM 677 C C . ILE A 1 86 ? 3.367 -14.030 -3.348 1.00 95.75 86 ILE A C 1
ATOM 679 O O . ILE A 1 86 ? 2.559 -14.408 -2.498 1.00 95.75 86 ILE A O 1
ATOM 683 N N . TRP A 1 87 ? 3.938 -12.826 -3.279 1.00 94.81 87 TRP A N 1
ATOM 684 C CA . TRP A 1 87 ? 3.694 -11.903 -2.173 1.00 94.81 87 TRP A CA 1
ATOM 685 C C . TRP A 1 87 ? 2.245 -11.384 -2.161 1.00 94.81 87 TRP A C 1
ATOM 687 O O . TRP A 1 87 ? 1.605 -11.337 -1.105 1.00 94.81 87 TRP A O 1
ATOM 697 N N . MET A 1 88 ? 1.674 -11.060 -3.322 1.00 95.69 88 MET A N 1
ATOM 698 C CA . MET A 1 88 ? 0.254 -10.710 -3.445 1.00 95.69 88 MET A CA 1
ATOM 699 C C . MET A 1 88 ? -0.651 -11.846 -2.949 1.00 95.69 88 MET A C 1
ATOM 701 O O . MET A 1 88 ? -1.588 -11.612 -2.180 1.00 95.69 88 MET A O 1
ATOM 705 N N . SER A 1 89 ? -0.325 -13.084 -3.322 1.00 94.06 89 SER A N 1
ATOM 706 C CA . SER A 1 89 ? -1.049 -14.286 -2.898 1.00 94.06 89 SER A CA 1
ATOM 707 C C . SER A 1 89 ? -0.942 -14.506 -1.387 1.00 94.06 89 SER A C 1
ATOM 709 O O . SER A 1 89 ? -1.951 -14.731 -0.720 1.00 94.06 89 SER A O 1
ATOM 711 N N . TYR A 1 90 ? 0.249 -14.334 -0.804 1.00 94.75 90 TYR A N 1
ATOM 712 C CA . TYR A 1 90 ? 0.440 -14.365 0.649 1.00 94.75 90 TYR A CA 1
ATOM 713 C C . TYR A 1 90 ? -0.470 -13.355 1.366 1.00 94.75 90 TYR A C 1
ATOM 715 O O . TYR A 1 90 ? -1.137 -13.691 2.347 1.00 94.75 90 TYR A O 1
ATOM 723 N N . HIS A 1 91 ? -0.552 -12.120 0.861 1.00 93.06 91 HIS A N 1
ATOM 724 C CA . HIS A 1 91 ? -1.442 -11.105 1.424 1.00 93.06 91 HIS A CA 1
ATOM 725 C C . HIS A 1 91 ? -2.923 -11.479 1.306 1.00 93.06 91 HIS A C 1
ATOM 727 O O . HIS A 1 91 ? -3.695 -11.144 2.205 1.00 93.06 91 HIS A O 1
ATOM 733 N N . PHE A 1 92 ? -3.324 -12.175 0.242 1.00 92.62 92 PHE A N 1
ATOM 734 C CA . PHE A 1 92 ? -4.699 -12.636 0.055 1.00 92.62 92 PHE A CA 1
ATOM 735 C C . PHE A 1 92 ? -5.104 -13.695 1.086 1.00 92.62 92 PHE A C 1
ATOM 737 O O . PHE A 1 92 ? -6.167 -13.568 1.706 1.00 92.62 92 PHE A O 1
ATOM 744 N N . PHE A 1 93 ? -4.236 -14.684 1.315 1.00 91.12 93 PHE A N 1
ATOM 745 C CA . PHE A 1 93 ? -4.468 -15.762 2.281 1.00 91.12 93 PHE A CA 1
ATOM 746 C C . PHE A 1 93 ? -4.292 -15.331 3.739 1.00 91.12 93 PHE A C 1
ATOM 748 O O . PHE A 1 93 ? -4.756 -16.018 4.647 1.00 91.12 93 PHE A O 1
ATOM 755 N N . LYS A 1 94 ? -3.664 -14.179 3.993 1.00 90.75 94 LYS A N 1
ATOM 756 C CA . LYS A 1 94 ? -3.527 -13.637 5.343 1.00 90.75 94 LYS A CA 1
ATOM 757 C C . LYS A 1 94 ? -4.895 -13.312 5.946 1.00 90.75 94 LYS A C 1
ATOM 759 O O . LYS A 1 94 ? -5.569 -12.358 5.550 1.00 90.75 94 LYS A O 1
ATOM 764 N N . THR A 1 95 ? -5.276 -14.079 6.960 1.00 85.38 95 THR A N 1
ATOM 765 C CA . THR A 1 95 ? -6.517 -13.890 7.708 1.00 85.38 95 THR A CA 1
ATOM 766 C C . THR A 1 95 ? -6.327 -12.927 8.875 1.00 85.38 95 THR A C 1
ATOM 768 O O . THR A 1 95 ? -5.273 -12.849 9.511 1.00 85.38 95 THR A O 1
ATOM 771 N N . TYR A 1 96 ? -7.374 -12.153 9.142 1.00 88.25 96 TYR A N 1
ATOM 772 C CA . TYR A 1 96 ? -7.471 -11.263 10.292 1.00 88.25 96 TYR A CA 1
ATOM 773 C C . TYR A 1 96 ? -8.652 -11.719 11.149 1.00 88.25 96 TYR A C 1
ATOM 775 O O . TYR A 1 96 ? -9.644 -12.195 10.589 1.00 88.25 96 TYR A O 1
ATOM 783 N N . PRO A 1 97 ? -8.575 -11.578 12.485 1.00 90.94 97 PRO A N 1
ATOM 784 C CA . PRO A 1 97 ? -9.705 -11.904 13.343 1.00 90.94 97 PRO A CA 1
ATOM 785 C C . PRO A 1 97 ? -10.915 -11.023 12.981 1.00 90.94 97 PRO A C 1
ATOM 787 O O . PRO A 1 97 ? -10.716 -9.899 12.502 1.00 90.94 97 PRO A O 1
ATOM 790 N N . PRO A 1 98 ? -12.159 -11.482 13.214 1.00 91.31 98 PRO A N 1
ATOM 791 C CA . PRO A 1 98 ? -13.373 -10.764 12.826 1.00 91.31 98 PRO A CA 1
ATOM 792 C C . PRO A 1 98 ? -13.409 -9.305 13.281 1.00 91.31 98 PRO A C 1
ATOM 794 O O . PRO A 1 98 ? -13.768 -8.437 12.485 1.00 91.31 98 PRO A O 1
ATOM 797 N N . PHE A 1 99 ? -12.959 -9.009 14.506 1.00 92.06 99 PHE A N 1
ATOM 798 C CA . PHE A 1 99 ? -12.902 -7.639 15.028 1.00 92.06 99 PHE A CA 1
ATOM 799 C C . PHE A 1 99 ? -11.972 -6.697 14.236 1.00 92.06 99 PHE A C 1
ATOM 801 O O . PHE A 1 99 ? -12.116 -5.485 14.335 1.00 92.06 99 PHE A O 1
ATOM 808 N N . LEU A 1 100 ? -11.058 -7.230 13.413 1.00 94.38 100 LEU A N 1
ATOM 809 C CA . LEU A 1 100 ? -10.155 -6.485 12.524 1.00 94.38 100 LEU A CA 1
ATOM 810 C C . LEU A 1 100 ? -10.459 -6.711 11.037 1.00 94.38 100 LEU A C 1
ATOM 812 O O . LEU A 1 100 ? -9.595 -6.451 10.198 1.00 94.38 100 LEU A O 1
ATOM 816 N N . ARG A 1 101 ? -11.638 -7.224 10.671 1.00 92.69 101 ARG A N 1
ATOM 817 C CA . ARG A 1 101 ? -11.904 -7.656 9.290 1.00 92.69 101 ARG A CA 1
ATOM 818 C C . ARG A 1 101 ? -11.778 -6.515 8.273 1.00 92.69 101 ARG A C 1
ATOM 820 O O . ARG A 1 101 ? -11.071 -6.676 7.277 1.00 92.69 101 ARG A O 1
ATOM 827 N N . ASN A 1 102 ? -12.389 -5.352 8.518 1.00 93.56 102 ASN A N 1
ATOM 828 C CA . ASN A 1 102 ? -12.249 -4.196 7.619 1.00 93.56 102 ASN A CA 1
ATOM 829 C C . ASN A 1 102 ? -10.828 -3.597 7.654 1.00 93.56 102 ASN A C 1
ATOM 831 O O . ASN A 1 102 ? -10.283 -3.253 6.606 1.00 93.56 102 ASN A O 1
ATOM 835 N N . TYR A 1 103 ? -10.183 -3.547 8.825 1.00 94.38 103 TYR A N 1
ATOM 836 C CA . TYR A 1 103 ? -8.766 -3.168 8.943 1.00 94.38 103 TYR A CA 1
ATOM 837 C C . TYR A 1 103 ? -7.856 -4.049 8.070 1.00 94.38 103 TYR A C 1
ATOM 839 O O . TYR A 1 103 ? -7.068 -3.541 7.270 1.00 94.38 103 TYR A O 1
ATOM 847 N N . GLY A 1 104 ? -8.007 -5.371 8.175 1.00 93.81 104 GLY A N 1
ATOM 848 C CA . GLY A 1 104 ? -7.264 -6.348 7.387 1.00 93.81 104 GLY A CA 1
ATOM 849 C C . GLY A 1 104 ? -7.513 -6.186 5.892 1.00 93.81 104 GLY A C 1
ATOM 850 O O . GLY A 1 104 ? -6.564 -6.153 5.113 1.00 93.81 104 GLY A O 1
ATOM 851 N N . TYR A 1 105 ? -8.772 -5.984 5.499 1.00 94.00 105 TYR A N 1
ATOM 852 C CA . TYR A 1 105 ? -9.158 -5.719 4.114 1.00 94.00 105 TYR A CA 1
ATOM 853 C C . TYR A 1 105 ? -8.501 -4.457 3.532 1.00 94.00 105 TYR A C 1
ATOM 855 O O . TYR A 1 105 ? -7.991 -4.490 2.410 1.00 94.00 105 TYR A O 1
ATOM 863 N N . LYS A 1 106 ? -8.474 -3.341 4.270 1.00 94.81 106 LYS A N 1
ATOM 864 C CA . LYS A 1 106 ? -7.850 -2.096 3.789 1.00 94.81 106 LYS A CA 1
ATOM 865 C C . LYS A 1 106 ? -6.331 -2.220 3.688 1.00 94.81 106 LYS A C 1
ATOM 867 O O . LYS A 1 106 ? -5.761 -1.764 2.700 1.00 94.81 106 LYS A O 1
ATOM 872 N N . ILE A 1 107 ? -5.686 -2.898 4.641 1.00 94.38 107 ILE A N 1
ATOM 873 C CA . ILE A 1 107 ? -4.248 -3.209 4.562 1.00 94.38 107 ILE A CA 1
ATOM 874 C C . ILE A 1 107 ? -3.947 -4.102 3.367 1.00 94.38 107 ILE A C 1
ATOM 876 O O . ILE A 1 107 ? -2.988 -3.846 2.641 1.00 94.38 107 ILE A O 1
ATOM 880 N N . TYR A 1 108 ? -4.762 -5.133 3.157 1.00 95.19 108 TYR A N 1
ATOM 881 C CA . TYR A 1 108 ? -4.658 -6.017 2.006 1.00 95.19 108 TYR A CA 1
ATOM 882 C C . TYR A 1 108 ? -4.750 -5.220 0.699 1.00 95.19 108 TYR A C 1
ATOM 884 O O . TYR A 1 108 ? -3.825 -5.260 -0.106 1.00 95.19 108 TYR A O 1
ATOM 892 N N . SER A 1 109 ? -5.808 -4.420 0.543 1.00 95.19 109 SER A N 1
ATOM 893 C CA . SER A 1 109 ? -6.060 -3.620 -0.662 1.00 95.19 109 SER A CA 1
ATOM 894 C C . SER A 1 109 ? -4.898 -2.677 -0.972 1.00 95.19 109 SER A C 1
ATOM 896 O O . SER A 1 109 ? -4.436 -2.597 -2.108 1.00 95.19 109 SER A O 1
ATOM 898 N N . TYR A 1 110 ? -4.388 -1.996 0.057 1.00 96.12 110 TYR A N 1
ATOM 899 C CA . TYR A 1 110 ? -3.220 -1.135 -0.066 1.00 96.12 110 TYR A CA 1
ATOM 900 C C . TYR A 1 110 ? -1.959 -1.917 -0.464 1.00 96.12 110 TYR A C 1
ATOM 902 O O . TYR A 1 110 ? -1.219 -1.481 -1.341 1.00 96.12 110 TYR A O 1
ATOM 910 N N . SER A 1 111 ? -1.727 -3.085 0.141 1.00 95.31 111 SER A N 1
ATOM 911 C CA . SER A 1 111 ? -0.543 -3.910 -0.138 1.00 95.31 111 SER A CA 1
ATOM 912 C C . SER A 1 111 ? -0.535 -4.420 -1.579 1.00 95.31 111 SER A C 1
ATOM 914 O O . SER A 1 111 ? 0.501 -4.347 -2.234 1.00 95.31 111 SER A O 1
ATOM 916 N N . ILE A 1 112 ? -1.685 -4.869 -2.094 1.00 96.25 112 ILE A N 1
ATOM 917 C CA . ILE A 1 112 ? -1.820 -5.305 -3.491 1.00 96.25 112 ILE A CA 1
ATOM 918 C C . ILE A 1 112 ? -1.554 -4.150 -4.454 1.00 96.25 112 ILE A C 1
ATOM 920 O O . ILE A 1 112 ? -0.744 -4.295 -5.363 1.00 96.25 112 ILE A O 1
ATOM 924 N N . ALA A 1 113 ? -2.166 -2.985 -4.232 1.00 95.12 113 ALA A N 1
ATOM 925 C CA . ALA A 1 113 ? -1.945 -1.830 -5.098 1.00 95.12 113 ALA A CA 1
ATOM 926 C C . ALA A 1 113 ? -0.486 -1.349 -5.073 1.00 95.12 113 ALA A C 1
ATOM 928 O O . ALA A 1 113 ? 0.079 -1.047 -6.120 1.00 95.12 113 ALA A O 1
ATOM 929 N N . LYS A 1 114 ? 0.149 -1.334 -3.893 1.00 94.12 114 LYS A N 1
ATOM 930 C CA . LYS A 1 114 ? 1.573 -1.008 -3.745 1.00 94.12 114 LYS A CA 1
ATOM 931 C C . LYS A 1 114 ? 2.458 -1.966 -4.548 1.00 94.12 114 LYS A C 1
ATOM 933 O O . LYS A 1 114 ? 3.344 -1.519 -5.268 1.00 94.12 114 LYS A O 1
ATOM 938 N N . LEU A 1 115 ? 2.204 -3.271 -4.451 1.00 94.31 115 LEU A N 1
ATOM 939 C CA . LEU A 1 115 ? 2.942 -4.291 -5.199 1.00 94.31 115 LEU A CA 1
ATOM 940 C C . LEU A 1 115 ? 2.706 -4.188 -6.715 1.00 94.31 115 LEU A C 1
ATOM 942 O O . LEU A 1 115 ? 3.656 -4.317 -7.480 1.00 94.31 115 LEU A O 1
ATOM 946 N N . ALA A 1 116 ? 1.479 -3.887 -7.147 1.00 93.06 116 ALA A N 1
ATOM 947 C CA . ALA A 1 116 ? 1.154 -3.700 -8.561 1.00 93.06 116 ALA A CA 1
ATOM 948 C C . ALA A 1 116 ? 1.888 -2.488 -9.161 1.00 93.06 116 ALA A C 1
ATOM 950 O O . ALA A 1 116 ? 2.412 -2.567 -10.266 1.00 93.06 116 ALA A O 1
ATOM 951 N N . TYR A 1 117 ? 1.996 -1.386 -8.411 1.00 91.38 117 TYR A N 1
ATOM 952 C CA . TYR A 1 117 ? 2.786 -0.225 -8.830 1.00 91.38 117 TYR A CA 1
ATOM 953 C C . TYR A 1 117 ? 4.283 -0.540 -8.906 1.00 91.38 117 TYR A C 1
ATOM 955 O O . TYR A 1 117 ? 4.948 -0.114 -9.846 1.00 91.38 117 TYR A O 1
ATOM 963 N N . ILE A 1 118 ? 4.817 -1.301 -7.944 1.00 90.19 118 ILE A N 1
ATOM 964 C CA . ILE A 1 118 ? 6.217 -1.746 -7.988 1.00 90.19 118 ILE A CA 1
ATOM 965 C C . ILE A 1 118 ? 6.472 -2.592 -9.243 1.00 90.19 118 ILE A C 1
ATOM 967 O O . ILE A 1 118 ? 7.448 -2.325 -9.933 1.00 90.19 118 ILE A O 1
ATOM 971 N N . SER A 1 119 ? 5.585 -3.536 -9.568 1.00 89.81 119 SER A N 1
ATOM 972 C CA . SER A 1 119 ? 5.642 -4.338 -10.803 1.00 89.81 119 SER A CA 1
ATOM 973 C C . SER A 1 119 ? 5.596 -3.468 -12.067 1.00 89.81 119 SER A C 1
ATOM 975 O O . SER A 1 119 ? 6.447 -3.581 -12.947 1.00 89.81 119 SER A O 1
ATOM 977 N N . TYR A 1 120 ? 4.677 -2.498 -12.130 1.00 87.75 120 TYR A N 1
ATOM 978 C CA . TYR A 1 120 ? 4.595 -1.566 -13.260 1.00 87.75 120 TYR A CA 1
ATOM 979 C C . TYR A 1 120 ? 5.919 -0.849 -13.538 1.00 87.75 120 TYR A C 1
ATOM 981 O O . TYR A 1 120 ? 6.400 -0.807 -14.673 1.00 87.75 120 TYR A O 1
ATOM 989 N N . PHE A 1 121 ? 6.543 -0.322 -12.488 1.00 82.06 121 PHE A N 1
ATOM 990 C CA . PHE A 1 121 ? 7.826 0.354 -12.620 1.00 82.06 121 PHE A CA 1
ATOM 991 C C . PHE A 1 121 ? 9.001 -0.601 -12.819 1.00 82.06 121 PHE A C 1
ATOM 993 O O . PHE A 1 121 ? 9.969 -0.213 -13.468 1.00 82.06 121 PHE A O 1
ATOM 1000 N N . ALA A 1 122 ? 8.913 -1.832 -12.312 1.00 74.31 122 ALA A N 1
ATOM 1001 C CA . ALA A 1 122 ? 9.925 -2.860 -12.521 1.00 74.31 122 ALA A CA 1
ATOM 1002 C C . ALA A 1 122 ? 10.182 -3.092 -14.006 1.00 74.31 122 ALA A C 1
ATOM 1004 O O . ALA A 1 122 ? 11.323 -3.065 -14.464 1.00 74.31 122 ALA A O 1
ATOM 1005 N N . VAL A 1 123 ? 9.101 -3.233 -14.766 1.00 73.25 123 VAL A N 1
ATOM 1006 C CA . VAL A 1 123 ? 9.190 -3.454 -16.205 1.00 73.25 123 VAL A CA 1
ATOM 1007 C C . VAL A 1 123 ? 9.493 -2.170 -16.975 1.00 73.25 123 VAL A C 1
ATOM 1009 O O . VAL A 1 123 ? 10.283 -2.188 -17.921 1.00 73.25 123 VAL A O 1
ATOM 1012 N N . GLY A 1 124 ? 8.900 -1.042 -16.571 1.00 70.00 124 GLY A N 1
ATOM 1013 C CA . GLY A 1 124 ? 9.046 0.238 -17.271 1.00 70.00 124 GLY A CA 1
ATOM 1014 C C . GLY A 1 124 ? 10.479 0.782 -17.329 1.00 70.00 124 GLY A C 1
ATOM 1015 O O . GLY A 1 124 ? 10.803 1.531 -18.247 1.00 70.00 124 GLY A O 1
ATOM 1016 N N . LEU A 1 125 ? 11.360 0.380 -16.407 1.00 65.88 125 LEU A N 1
ATOM 1017 C CA . LEU A 1 125 ? 12.757 0.840 -16.339 1.00 65.88 125 LEU A CA 1
ATOM 1018 C C . LEU A 1 125 ? 13.702 0.164 -17.351 1.00 65.88 125 LEU A C 1
ATOM 1020 O O . LEU A 1 125 ? 14.918 0.303 -17.250 1.00 65.88 125 LEU A O 1
ATOM 1024 N N . GLY A 1 126 ? 13.164 -0.526 -18.361 1.00 56.28 126 GLY A N 1
ATOM 1025 C CA . GLY A 1 126 ? 13.930 -0.858 -19.562 1.00 56.28 126 GLY A CA 1
ATOM 1026 C C . GLY A 1 126 ? 14.945 -1.983 -19.377 1.00 56.28 126 GLY A C 1
ATOM 1027 O O . GLY A 1 126 ? 16.002 -1.964 -20.007 1.00 56.28 126 GLY A O 1
ATOM 1028 N N . MET A 1 127 ? 14.613 -3.006 -18.580 1.00 57.75 127 MET A N 1
ATOM 1029 C CA . MET A 1 127 ? 15.483 -4.174 -18.375 1.00 57.75 127 MET A CA 1
ATOM 1030 C C . MET A 1 127 ? 15.912 -4.866 -19.686 1.00 57.75 127 MET A C 1
ATOM 1032 O O . MET A 1 127 ? 16.937 -5.539 -19.702 1.00 57.75 127 MET A O 1
ATOM 1036 N N . THR A 1 128 ? 15.209 -4.638 -20.798 1.00 52.78 128 THR A N 1
ATOM 1037 C CA . THR A 1 128 ? 15.454 -5.241 -22.118 1.00 52.78 128 THR A CA 1
ATOM 1038 C C . THR A 1 128 ? 16.519 -4.560 -22.984 1.00 52.78 128 THR A C 1
ATOM 1040 O O . THR A 1 128 ? 16.807 -5.062 -24.069 1.00 52.78 128 THR A O 1
ATOM 1043 N N . LYS A 1 129 ? 17.106 -3.424 -22.573 1.00 54.69 129 LYS A N 1
ATOM 1044 C CA . LYS A 1 129 ? 18.046 -2.665 -23.422 1.00 54.69 129 LYS A CA 1
ATOM 1045 C C . LYS A 1 129 ? 19.329 -2.304 -22.677 1.00 54.69 129 LYS A C 1
ATOM 1047 O O . LYS A 1 129 ? 19.279 -1.625 -21.661 1.00 54.69 129 LYS A O 1
ATOM 1052 N N . GLY A 1 130 ? 20.485 -2.708 -23.205 1.00 63.22 130 GLY A N 1
ATOM 1053 C CA . GLY A 1 130 ? 21.800 -2.326 -22.674 1.00 63.22 130 GLY A CA 1
ATOM 1054 C C . GLY A 1 130 ? 22.440 -3.366 -21.749 1.00 63.22 130 GLY A C 1
ATOM 1055 O O . GLY A 1 130 ? 22.188 -4.565 -21.864 1.00 63.22 130 GLY A O 1
ATOM 1056 N N . ASN A 1 131 ? 23.330 -2.916 -20.861 1.00 73.00 131 ASN A N 1
ATOM 1057 C CA . ASN A 1 131 ? 24.048 -3.794 -19.938 1.00 73.00 131 ASN A CA 1
ATOM 1058 C C . ASN A 1 131 ? 23.104 -4.282 -18.826 1.00 73.00 131 ASN A C 1
ATOM 1060 O O . ASN A 1 131 ? 22.688 -3.505 -17.966 1.00 73.00 131 ASN A O 1
ATOM 1064 N N . TYR A 1 132 ? 22.808 -5.584 -18.824 1.00 71.00 132 TYR A N 1
ATOM 1065 C CA . TYR A 1 132 ? 21.877 -6.207 -17.880 1.00 71.00 132 TYR A CA 1
ATOM 1066 C C . TYR A 1 132 ? 22.256 -5.982 -16.407 1.00 71.00 132 TYR A C 1
ATOM 1068 O O . TYR A 1 132 ? 21.366 -5.881 -15.567 1.00 71.00 132 TYR A O 1
ATOM 1076 N N . ILE A 1 133 ? 23.550 -5.846 -16.088 1.00 75.81 133 ILE A N 1
ATOM 1077 C CA . ILE A 1 133 ? 24.031 -5.586 -14.722 1.00 75.81 133 ILE A CA 1
ATOM 1078 C C . ILE A 1 133 ? 23.641 -4.174 -14.282 1.00 75.81 133 ILE A C 1
ATOM 1080 O O . ILE A 1 133 ? 23.179 -3.977 -13.156 1.00 75.81 133 ILE A O 1
ATOM 1084 N N . ILE A 1 134 ? 23.798 -3.192 -15.173 1.00 75.44 134 ILE A N 1
ATOM 1085 C CA . ILE A 1 134 ? 23.433 -1.797 -14.899 1.00 75.44 134 ILE A CA 1
ATOM 1086 C C . ILE A 1 134 ? 21.919 -1.702 -14.716 1.00 75.44 134 ILE A C 1
ATOM 1088 O O . ILE A 1 134 ? 21.464 -1.173 -13.705 1.00 75.44 134 ILE A O 1
ATOM 1092 N N . ASN A 1 135 ? 21.144 -2.299 -15.622 1.00 72.38 135 ASN A N 1
ATOM 1093 C CA . ASN A 1 135 ? 19.683 -2.296 -15.537 1.00 72.38 135 ASN A CA 1
ATOM 1094 C C . ASN A 1 135 ? 19.177 -2.974 -14.262 1.00 72.38 135 ASN A C 1
ATOM 1096 O O . ASN A 1 135 ? 18.291 -2.445 -13.596 1.00 72.38 135 ASN A O 1
ATOM 1100 N N . PHE A 1 136 ? 19.771 -4.109 -13.885 1.00 76.94 136 PHE A N 1
ATOM 1101 C CA . PHE A 1 136 ? 19.450 -4.783 -12.632 1.00 76.94 136 PHE A CA 1
ATOM 1102 C C . PHE A 1 136 ? 19.774 -3.913 -11.412 1.00 76.94 136 PHE A C 1
ATOM 1104 O O . PHE A 1 136 ? 18.969 -3.823 -10.487 1.00 76.94 136 PHE A O 1
ATOM 1111 N N . SER A 1 137 ? 20.927 -3.240 -11.421 1.00 80.81 137 SER A N 1
ATOM 1112 C CA . SER A 1 137 ? 21.352 -2.366 -10.324 1.00 80.81 137 SER A CA 1
ATOM 1113 C C . SER A 1 137 ? 20.410 -1.173 -10.164 1.00 80.81 137 SER A C 1
ATOM 1115 O O . SER A 1 137 ? 19.968 -0.885 -9.054 1.00 80.81 137 SER A O 1
ATOM 1117 N N . VAL A 1 138 ? 20.053 -0.517 -11.273 1.00 79.38 138 VAL A N 1
ATOM 1118 C CA . VAL A 1 138 ? 19.082 0.587 -11.292 1.00 79.38 138 VAL A CA 1
ATOM 1119 C C . VAL A 1 138 ? 17.735 0.106 -10.763 1.00 79.38 138 VAL A C 1
ATOM 1121 O O . VAL A 1 138 ? 17.208 0.696 -9.826 1.00 79.38 138 VAL A O 1
ATOM 1124 N N . PHE A 1 139 ? 17.224 -1.009 -11.285 1.00 78.81 139 PHE A N 1
ATOM 1125 C CA . PHE A 1 139 ? 15.967 -1.606 -10.847 1.00 78.81 139 PHE A CA 1
ATOM 1126 C C . PHE A 1 139 ? 15.944 -1.896 -9.338 1.00 78.81 139 PHE A C 1
ATOM 1128 O O . PHE A 1 139 ? 15.026 -1.477 -8.625 1.00 78.81 139 PHE A O 1
ATOM 1135 N N . PHE A 1 140 ? 16.977 -2.572 -8.835 1.00 83.69 140 PHE A N 1
ATOM 1136 C CA . PHE A 1 140 ? 17.091 -2.920 -7.425 1.00 83.69 140 PHE A CA 1
ATOM 1137 C C . PHE A 1 140 ? 17.128 -1.671 -6.535 1.00 83.69 140 PHE A C 1
ATOM 1139 O O . PHE A 1 140 ? 16.381 -1.583 -5.557 1.00 83.69 140 PHE A O 1
ATOM 1146 N N . ILE A 1 141 ? 17.939 -0.671 -6.900 1.00 87.12 141 ILE A N 1
ATO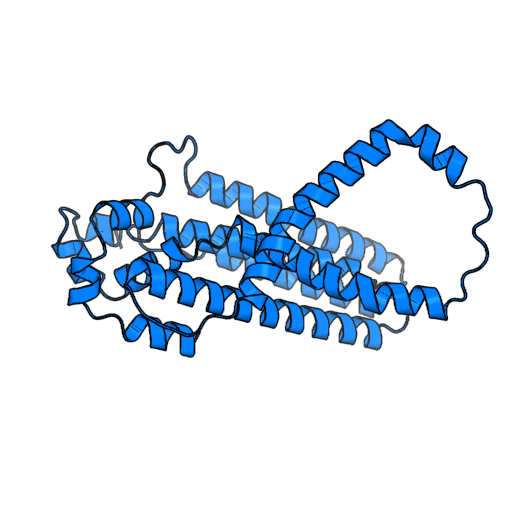M 1147 C CA . ILE A 1 141 ? 18.012 0.607 -6.181 1.00 87.12 141 ILE A CA 1
ATOM 1148 C C . ILE A 1 141 ? 16.651 1.307 -6.199 1.00 87.12 141 ILE A C 1
ATOM 1150 O O . ILE A 1 141 ? 16.200 1.778 -5.154 1.00 87.12 141 ILE A O 1
ATOM 1154 N N . THR A 1 142 ? 15.956 1.341 -7.337 1.00 86.00 142 THR A N 1
ATOM 1155 C CA . THR A 1 142 ? 14.641 1.982 -7.438 1.00 86.00 142 THR A CA 1
ATOM 1156 C C . THR A 1 142 ? 13.611 1.321 -6.527 1.00 86.00 142 THR A C 1
ATOM 1158 O O . THR A 1 142 ? 12.901 2.032 -5.812 1.00 86.00 142 THR A O 1
ATOM 1161 N N . ILE A 1 143 ? 13.559 -0.015 -6.463 1.00 87.62 143 ILE A N 1
ATOM 1162 C CA . ILE A 1 143 ? 12.681 -0.717 -5.514 1.00 87.62 143 ILE A CA 1
ATOM 1163 C C . ILE A 1 143 ? 13.006 -0.316 -4.076 1.00 87.62 143 ILE A C 1
ATOM 1165 O O . ILE A 1 143 ? 12.094 -0.006 -3.306 1.00 87.62 143 ILE A O 1
ATOM 1169 N N . LEU A 1 144 ? 14.286 -0.294 -3.698 1.00 90.88 144 LEU A N 1
ATOM 1170 C CA . LEU A 1 144 ? 14.687 0.098 -2.346 1.00 90.88 144 LEU A CA 1
ATOM 1171 C C . LEU A 1 144 ? 14.273 1.537 -2.021 1.00 90.88 144 LEU A C 1
ATOM 1173 O O . LEU A 1 144 ? 13.753 1.793 -0.932 1.00 90.88 144 LEU A O 1
ATOM 1177 N N . VAL A 1 145 ? 14.446 2.461 -2.969 1.00 92.06 145 VAL A N 1
ATOM 1178 C CA . VAL A 1 145 ? 14.019 3.859 -2.833 1.00 92.06 145 VAL A CA 1
ATOM 1179 C C . VAL A 1 145 ? 12.502 3.949 -2.670 1.00 92.06 145 VAL A C 1
ATOM 1181 O O . VAL A 1 145 ? 12.035 4.644 -1.769 1.00 92.06 145 VAL A O 1
ATOM 1184 N N . PHE A 1 146 ? 11.723 3.214 -3.467 1.00 92.19 146 PHE A N 1
ATOM 1185 C CA . PHE A 1 146 ? 10.266 3.181 -3.334 1.00 92.19 146 PHE A CA 1
ATOM 1186 C C . PHE A 1 146 ? 9.837 2.640 -1.974 1.00 92.19 146 PHE A C 1
ATOM 1188 O O . PHE A 1 146 ? 9.046 3.277 -1.284 1.00 92.19 146 PHE A O 1
ATOM 1195 N N . LEU A 1 147 ? 10.388 1.504 -1.541 1.00 92.88 147 LEU A N 1
ATOM 1196 C CA . LEU A 1 147 ? 10.083 0.917 -0.234 1.00 92.88 147 LEU A CA 1
ATOM 1197 C C . LEU A 1 147 ? 10.441 1.864 0.917 1.00 92.88 147 LEU A C 1
ATOM 1199 O O . LEU A 1 147 ? 9.673 1.988 1.875 1.00 92.88 147 LEU A O 1
ATOM 1203 N N . TYR A 1 148 ? 11.577 2.559 0.821 1.00 94.25 148 TYR A N 1
ATOM 1204 C CA . TYR A 1 148 ? 11.970 3.579 1.788 1.00 94.25 148 TYR A CA 1
ATOM 1205 C C . TYR A 1 148 ? 10.985 4.752 1.806 1.00 94.25 148 TYR A C 1
ATOM 1207 O O . TYR A 1 148 ? 10.553 5.175 2.882 1.00 94.25 148 TYR A O 1
ATOM 1215 N N . LEU A 1 149 ? 10.606 5.255 0.630 1.00 94.06 149 LEU A N 1
ATOM 1216 C CA . LEU A 1 149 ? 9.688 6.378 0.491 1.00 94.06 149 LEU A CA 1
ATOM 1217 C C . LEU A 1 149 ? 8.299 6.030 1.038 1.00 94.06 149 LEU A C 1
ATOM 1219 O O . LEU A 1 149 ? 7.778 6.777 1.867 1.00 94.06 149 LEU A O 1
ATOM 1223 N N . TYR A 1 150 ? 7.750 4.869 0.664 1.00 94.62 150 TYR A N 1
ATOM 1224 C CA . TYR A 1 150 ? 6.501 4.347 1.218 1.00 94.62 150 TYR A CA 1
ATOM 1225 C C . TYR A 1 150 ? 6.555 4.312 2.737 1.00 94.62 150 TYR A C 1
ATOM 1227 O O . TYR A 1 150 ? 5.703 4.901 3.393 1.00 94.62 150 TYR A O 1
ATOM 1235 N N . LYS A 1 151 ? 7.599 3.701 3.305 1.00 94.12 151 LYS A N 1
ATOM 1236 C CA . LYS A 1 151 ? 7.773 3.620 4.755 1.00 94.12 151 LYS A CA 1
ATOM 1237 C C . LYS A 1 151 ? 7.794 5.003 5.407 1.00 94.12 151 LYS A C 1
ATOM 1239 O O . LYS A 1 151 ? 7.154 5.198 6.432 1.00 94.12 151 LYS A O 1
ATOM 1244 N N . LYS A 1 152 ? 8.525 5.968 4.843 1.00 94.69 152 LYS A N 1
ATOM 1245 C CA . LYS A 1 152 ? 8.618 7.319 5.415 1.00 94.69 152 LYS A CA 1
ATOM 1246 C C . LYS A 1 152 ? 7.299 8.072 5.377 1.00 94.69 152 LYS A C 1
ATOM 1248 O O . LYS A 1 152 ? 6.959 8.745 6.348 1.00 94.69 152 LYS A O 1
ATOM 1253 N N . VAL A 1 153 ? 6.564 7.955 4.279 1.00 94.94 153 VAL A N 1
ATOM 1254 C CA . VAL A 1 153 ? 5.253 8.587 4.136 1.00 94.94 153 VAL A CA 1
ATOM 1255 C C . VAL A 1 153 ? 4.223 7.909 5.043 1.00 94.94 153 VAL A C 1
ATOM 1257 O O . VAL A 1 153 ? 3.498 8.608 5.745 1.00 94.94 153 VAL A O 1
ATOM 1260 N N . GLU A 1 154 ? 4.206 6.574 5.101 1.00 95.06 154 GLU A N 1
ATOM 1261 C CA . GLU A 1 154 ? 3.359 5.788 6.009 1.00 95.06 154 GLU A CA 1
ATOM 1262 C C . GLU A 1 154 ? 3.611 6.182 7.477 1.00 95.06 154 GLU A C 1
ATOM 1264 O O . GLU A 1 154 ? 2.663 6.534 8.179 1.00 95.06 154 GLU A O 1
ATOM 1269 N N . GLU A 1 155 ? 4.877 6.218 7.916 1.00 93.88 155 GLU A N 1
ATOM 1270 C CA . GLU A 1 155 ? 5.273 6.644 9.269 1.00 93.88 155 GLU A CA 1
ATOM 1271 C C . GLU A 1 155 ? 4.752 8.058 9.579 1.00 93.88 155 GLU A C 1
ATOM 1273 O O . GLU A 1 155 ? 4.171 8.294 10.639 1.00 93.88 155 GLU A O 1
ATOM 1278 N N . ASN A 1 156 ? 4.904 8.997 8.640 1.00 94.94 156 ASN A N 1
ATOM 1279 C CA . ASN A 1 156 ? 4.428 10.368 8.806 1.00 94.94 156 ASN A CA 1
ATOM 1280 C C . ASN A 1 156 ? 2.898 10.449 8.938 1.00 94.94 156 ASN A C 1
ATOM 1282 O O . ASN A 1 156 ? 2.394 11.131 9.827 1.00 94.94 156 ASN A O 1
ATOM 1286 N N . MET A 1 157 ? 2.160 9.721 8.094 1.00 94.88 157 MET A N 1
ATOM 1287 C CA . MET A 1 157 ? 0.696 9.675 8.153 1.00 94.88 157 MET A CA 1
ATOM 1288 C C . MET A 1 157 ? 0.188 9.026 9.443 1.00 94.88 157 MET A C 1
ATOM 1290 O O . MET A 1 157 ? -0.832 9.447 9.985 1.00 94.88 157 MET A O 1
ATOM 1294 N N . VAL A 1 158 ? 0.881 7.998 9.942 1.00 94.81 158 VAL A N 1
ATOM 1295 C CA . VAL A 1 158 ? 0.555 7.357 11.223 1.00 94.81 158 VAL A CA 1
ATOM 1296 C C . VAL A 1 158 ? 0.745 8.341 12.376 1.00 94.81 158 VAL A C 1
ATOM 1298 O O . VAL A 1 158 ? -0.141 8.440 13.220 1.00 94.81 158 VAL A O 1
ATOM 1301 N N . LEU A 1 159 ? 1.839 9.106 12.395 1.00 93.69 159 LEU A N 1
ATOM 1302 C CA . LEU A 1 159 ? 2.062 10.138 13.414 1.00 93.69 159 LEU A CA 1
ATOM 1303 C C . LEU A 1 159 ? 1.002 11.246 13.359 1.00 93.69 159 LEU A C 1
ATOM 1305 O O . LEU A 1 159 ? 0.460 11.614 14.398 1.00 93.69 159 LEU A O 1
ATOM 1309 N N . GLU A 1 160 ? 0.647 11.732 12.164 1.00 93.62 160 GLU A N 1
ATOM 1310 C CA . GLU A 1 160 ? -0.453 12.695 11.997 1.00 93.62 160 GLU A CA 1
ATOM 1311 C C . GLU A 1 160 ? -1.784 12.132 12.515 1.00 93.62 160 GLU A C 1
ATOM 1313 O O . GLU A 1 160 ? -2.525 12.822 13.212 1.00 93.62 160 GLU A O 1
ATOM 1318 N N . ALA A 1 161 ? -2.080 10.863 12.226 1.00 93.56 161 ALA A N 1
ATOM 1319 C CA . ALA A 1 161 ? -3.282 10.201 12.717 1.00 93.56 161 ALA A CA 1
ATOM 1320 C C . ALA A 1 161 ? -3.279 10.041 14.247 1.00 93.56 161 ALA A C 1
ATOM 1322 O O . ALA A 1 161 ? -4.311 10.263 14.875 1.00 93.56 161 ALA A O 1
ATOM 1323 N N . ILE A 1 162 ? -2.141 9.700 14.862 1.00 92.94 162 ILE A N 1
ATOM 1324 C CA . ILE A 1 162 ? -2.020 9.616 16.325 1.00 92.94 162 ILE A CA 1
ATOM 1325 C C . ILE A 1 162 ? -2.234 10.993 16.959 1.00 92.94 162 ILE A C 1
ATOM 1327 O O . ILE A 1 162 ? -3.025 11.101 17.894 1.00 92.94 162 ILE A O 1
ATOM 1331 N N . ASN A 1 163 ? -1.597 12.039 16.425 1.00 92.50 163 ASN A N 1
ATOM 1332 C CA . ASN A 1 163 ? -1.778 13.411 16.900 1.00 92.50 163 ASN A CA 1
ATOM 1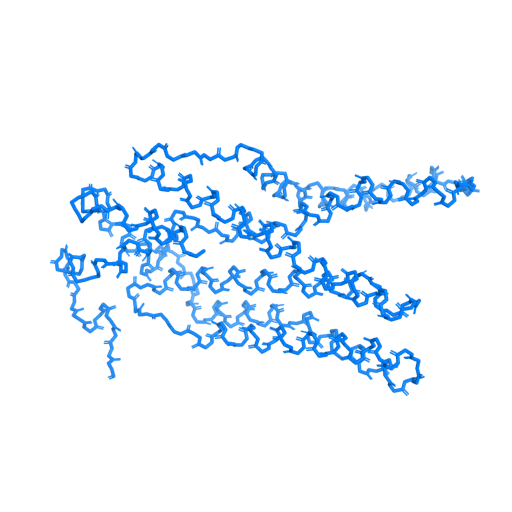333 C C . ASN A 1 163 ? -3.250 13.836 16.838 1.00 92.50 163 ASN A C 1
ATOM 1335 O O . ASN A 1 163 ? -3.779 14.358 17.811 1.00 92.50 163 ASN A O 1
ATOM 1339 N N . ASN A 1 164 ? -3.933 13.545 15.728 1.00 92.62 164 ASN A N 1
ATOM 1340 C CA . ASN A 1 164 ? -5.332 13.924 15.532 1.00 92.62 164 ASN A CA 1
ATOM 1341 C C . ASN A 1 164 ? -6.319 13.110 16.381 1.00 92.62 164 ASN A C 1
ATOM 1343 O O . ASN A 1 164 ? -7.351 13.635 16.787 1.00 92.62 164 ASN A O 1
ATOM 1347 N N . ILE A 1 165 ? -6.057 11.818 16.600 1.00 92.12 165 ILE A N 1
ATOM 1348 C CA . ILE A 1 165 ? -6.968 10.947 17.354 1.00 92.12 165 ILE A CA 1
ATOM 1349 C C . ILE A 1 165 ? -6.762 11.148 18.855 1.00 92.12 165 ILE A C 1
ATOM 1351 O O . ILE A 1 165 ? -7.734 11.345 19.572 1.00 92.12 165 ILE A O 1
ATOM 1355 N N . PHE A 1 166 ? -5.514 11.117 19.322 1.00 90.94 166 PHE A N 1
ATOM 1356 C CA . PHE A 1 166 ? -5.165 11.089 20.745 1.00 90.94 166 PHE A CA 1
ATOM 1357 C C . PHE A 1 166 ? -4.637 12.428 21.278 1.00 90.94 166 PHE A C 1
ATOM 1359 O O . PHE A 1 166 ? -4.120 12.464 22.391 1.00 90.94 166 PHE A O 1
ATOM 1366 N N . ASN A 1 167 ? -4.745 13.515 20.503 1.00 87.94 167 ASN A N 1
ATOM 1367 C CA . ASN A 1 167 ? -4.246 14.854 20.855 1.00 87.94 167 ASN A CA 1
ATOM 1368 C C . ASN A 1 167 ? -2.770 14.859 21.296 1.00 87.94 167 ASN A C 1
ATOM 1370 O O . ASN A 1 167 ? -2.383 15.556 22.233 1.00 87.94 167 ASN A O 1
ATOM 1374 N N . GLN A 1 168 ? -1.950 14.055 20.618 1.00 87.38 168 GLN A N 1
ATOM 1375 C CA . GLN A 1 168 ? -0.502 14.004 20.820 1.00 87.38 168 GLN A CA 1
ATOM 1376 C C . GLN A 1 168 ? 0.210 15.056 19.956 1.00 87.38 168 GLN A C 1
ATOM 1378 O O . GLN A 1 168 ? -0.344 15.550 18.975 1.00 87.38 168 GLN A O 1
ATOM 1383 N N . ASN A 1 169 ? 1.458 15.381 20.303 1.00 88.31 169 ASN A N 1
ATOM 1384 C CA . ASN A 1 169 ? 2.258 16.416 19.632 1.00 88.31 169 ASN A CA 1
ATOM 1385 C C . ASN A 1 169 ? 3.543 15.852 19.004 1.00 88.31 169 ASN A C 1
ATOM 1387 O O . ASN A 1 169 ? 4.626 16.424 19.140 1.00 88.31 169 ASN A O 1
ATOM 1391 N N . TYR A 1 170 ? 3.456 14.712 18.316 1.00 88.75 170 TYR A N 1
ATOM 1392 C CA . TYR A 1 170 ? 4.609 14.162 17.605 1.00 88.75 170 TYR A CA 1
ATOM 1393 C C . TYR A 1 170 ? 5.006 15.036 16.414 1.00 88.75 170 TYR A C 1
ATOM 1395 O O . TYR A 1 170 ? 4.159 15.569 15.695 1.00 88.75 170 TYR A O 1
ATOM 1403 N N . LYS A 1 171 ? 6.314 15.149 16.164 1.00 90.00 171 LYS A N 1
ATOM 1404 C CA . LYS A 1 171 ? 6.850 15.910 15.031 1.00 90.00 171 LYS A CA 1
ATOM 1405 C C . LYS A 1 171 ? 6.540 15.202 13.710 1.00 90.00 171 LYS A C 1
ATOM 1407 O O . LYS A 1 171 ? 7.037 14.104 13.469 1.00 90.00 171 LYS A O 1
ATOM 1412 N N . THR A 1 172 ? 5.796 15.871 12.834 1.00 91.50 172 THR A N 1
ATOM 1413 C CA . THR A 1 172 ? 5.489 15.408 11.473 1.00 91.50 172 THR A CA 1
ATOM 1414 C C . THR A 1 172 ? 6.200 16.274 10.428 1.00 91.50 172 THR A C 1
ATOM 1416 O O . THR A 1 172 ? 6.595 17.415 10.680 1.00 91.50 172 THR A O 1
ATOM 1419 N N . SER A 1 173 ? 6.427 15.712 9.243 1.00 93.50 173 SER A N 1
ATOM 1420 C CA . SER A 1 173 ? 7.062 16.379 8.110 1.00 93.50 173 SER A CA 1
ATOM 1421 C C . SER A 1 173 ? 6.011 16.922 7.150 1.00 93.50 173 SER A C 1
ATOM 1423 O O . SER A 1 173 ? 5.395 16.168 6.398 1.00 93.50 173 SER A O 1
ATOM 1425 N N . LYS A 1 174 ? 5.879 18.253 7.100 1.00 92.38 174 LYS A N 1
ATOM 1426 C CA . LYS A 1 174 ? 5.008 18.936 6.128 1.00 92.38 174 LYS A CA 1
ATOM 1427 C C . LYS A 1 174 ? 5.381 18.609 4.680 1.00 92.38 174 LYS A C 1
ATOM 1429 O O . LYS A 1 174 ? 4.494 18.524 3.839 1.00 92.38 174 LYS A O 1
ATOM 1434 N N . VAL A 1 175 ? 6.672 18.405 4.398 1.00 91.44 175 VAL A N 1
ATOM 1435 C CA . VAL A 1 175 ? 7.160 18.072 3.051 1.00 91.44 175 VAL A CA 1
ATOM 1436 C C . VAL A 1 175 ? 6.562 16.749 2.583 1.00 91.44 175 VAL A C 1
ATOM 1438 O O . VAL A 1 175 ? 5.987 16.706 1.505 1.00 91.44 175 VAL A O 1
ATOM 1441 N N . LEU A 1 176 ? 6.602 15.700 3.413 1.00 92.50 176 LEU A N 1
ATOM 1442 C CA . LEU A 1 176 ? 6.036 14.393 3.054 1.00 92.50 176 LEU A CA 1
ATOM 1443 C C . LEU A 1 176 ? 4.520 14.471 2.834 1.00 92.50 176 LEU A C 1
ATOM 1445 O O . LEU A 1 176 ? 4.001 13.872 1.893 1.00 92.50 176 LEU A O 1
ATOM 1449 N N . THR A 1 177 ? 3.821 15.251 3.658 1.00 91.69 177 THR A N 1
ATOM 1450 C CA . THR A 1 177 ? 2.376 15.480 3.523 1.00 91.69 177 THR A CA 1
ATOM 1451 C C . THR A 1 177 ? 2.037 16.213 2.223 1.00 91.69 177 THR A C 1
ATOM 1453 O O . THR A 1 177 ? 1.080 15.848 1.540 1.00 91.69 177 THR A O 1
ATOM 1456 N N . ILE A 1 178 ? 2.825 17.223 1.841 1.00 92.50 178 ILE A N 1
ATOM 1457 C CA . ILE A 1 178 ? 2.663 17.942 0.571 1.00 92.50 178 ILE A CA 1
ATOM 1458 C C . ILE A 1 178 ? 2.971 17.018 -0.611 1.00 92.50 178 ILE A C 1
ATOM 1460 O O . ILE A 1 178 ? 2.150 16.928 -1.520 1.00 92.50 178 ILE A O 1
ATOM 1464 N N . THR A 1 179 ? 4.083 16.277 -0.582 1.00 92.00 179 THR A N 1
ATOM 1465 C CA . THR A 1 179 ? 4.448 15.313 -1.634 1.00 92.00 179 THR A CA 1
ATOM 1466 C C . THR A 1 179 ? 3.335 14.295 -1.867 1.00 92.00 179 THR A C 1
ATOM 1468 O O . THR A 1 179 ? 2.964 14.027 -3.008 1.00 92.00 179 THR A O 1
ATOM 1471 N N . LEU A 1 180 ? 2.739 13.774 -0.793 1.00 93.56 180 LEU A N 1
ATOM 1472 C CA . LEU A 1 180 ? 1.623 12.839 -0.889 1.00 93.56 180 LEU A CA 1
ATOM 1473 C C . LEU A 1 180 ? 0.369 13.483 -1.509 1.00 93.56 180 LEU A C 1
ATOM 1475 O O . LEU A 1 180 ? -0.302 12.858 -2.327 1.00 93.56 180 LEU A O 1
ATOM 1479 N N . LYS A 1 181 ? 0.054 14.739 -1.170 1.00 92.31 181 LYS A N 1
ATOM 1480 C CA . LYS A 1 181 ? -1.058 15.473 -1.802 1.00 92.31 181 LYS A CA 1
ATOM 1481 C C . LYS A 1 181 ? -0.808 15.727 -3.289 1.00 92.31 181 LYS A C 1
ATOM 1483 O O . LYS A 1 181 ? -1.725 15.559 -4.089 1.00 92.31 181 LYS A O 1
ATOM 1488 N N . ILE A 1 182 ? 0.422 16.088 -3.658 1.00 92.00 182 ILE A N 1
ATOM 1489 C CA . ILE A 1 182 ? 0.831 16.262 -5.058 1.00 92.00 182 ILE A CA 1
ATOM 1490 C C . ILE A 1 182 ? 0.687 14.937 -5.814 1.00 92.00 182 ILE A C 1
ATOM 1492 O O . ILE A 1 182 ? 0.190 14.936 -6.935 1.00 92.00 182 ILE A O 1
ATOM 1496 N N . SER A 1 183 ? 1.030 13.808 -5.188 1.00 92.06 183 SER A N 1
ATOM 1497 C CA . SER A 1 183 ? 0.803 12.473 -5.755 1.00 92.06 183 SER A CA 1
ATOM 1498 C C . SER A 1 183 ? -0.664 12.234 -6.113 1.00 92.06 183 SER A C 1
ATOM 1500 O O . SER A 1 183 ? -0.967 11.893 -7.256 1.00 92.06 183 SER A O 1
ATOM 1502 N N . GLY A 1 184 ? -1.595 12.521 -5.201 1.00 88.19 184 GLY A N 1
ATOM 1503 C CA . GLY A 1 184 ? -3.028 12.459 -5.504 1.00 88.19 184 GLY A CA 1
ATOM 1504 C C . GLY A 1 184 ? -3.450 13.393 -6.645 1.00 88.19 184 GLY A C 1
ATOM 1505 O O . GLY A 1 184 ? -4.179 12.983 -7.548 1.00 88.19 184 GLY A O 1
ATOM 1506 N N . PHE A 1 185 ? -2.955 14.635 -6.642 1.00 90.25 185 PHE A N 1
ATOM 1507 C CA . PHE A 1 185 ? -3.272 15.629 -7.673 1.00 90.25 185 PHE A CA 1
ATOM 1508 C C . PHE A 1 185 ? -2.705 15.264 -9.054 1.00 90.25 185 PHE A C 1
ATOM 1510 O O . PHE A 1 185 ? -3.337 15.546 -10.071 1.00 90.25 185 PHE A O 1
ATOM 1517 N N . SER A 1 186 ? -1.563 14.572 -9.103 1.00 88.00 186 SER A N 1
ATOM 1518 C CA . SER A 1 186 ? -0.929 14.133 -10.351 1.00 88.00 186 SER A CA 1
ATOM 1519 C C . SER A 1 186 ? -1.844 13.248 -11.201 1.00 88.00 186 SER A C 1
ATOM 1521 O O . SER A 1 186 ? -1.839 13.369 -12.423 1.00 88.00 186 SER A O 1
ATOM 1523 N N . VAL A 1 187 ? -2.702 12.434 -10.574 1.00 86.38 187 VAL A N 1
ATOM 1524 C CA . VAL A 1 187 ? -3.696 11.609 -11.281 1.00 86.38 187 VAL A CA 1
ATOM 1525 C C . VAL A 1 187 ? -4.722 12.483 -11.996 1.00 86.38 187 VAL A C 1
ATOM 1527 O O . VAL A 1 187 ? -5.065 12.219 -13.146 1.00 86.38 187 VAL A O 1
ATOM 1530 N N . VAL A 1 188 ? -5.188 13.547 -11.339 1.00 87.69 188 VAL A N 1
ATOM 1531 C CA . VAL A 1 188 ? -6.153 14.488 -11.921 1.00 87.69 188 VAL A CA 1
ATOM 1532 C C . VAL A 1 188 ? -5.527 15.214 -13.107 1.00 87.69 188 VAL A C 1
ATOM 1534 O O . VAL A 1 188 ? -6.134 15.256 -14.175 1.00 87.69 188 VAL A O 1
ATOM 1537 N N . ILE A 1 189 ? -4.295 15.715 -12.951 1.00 87.69 189 ILE A N 1
ATOM 1538 C CA . ILE A 1 189 ? -3.549 16.340 -14.052 1.00 87.69 189 ILE A CA 1
ATOM 1539 C C . ILE A 1 189 ? -3.405 15.356 -15.214 1.00 87.69 189 ILE A C 1
ATOM 1541 O O . ILE A 1 189 ? -3.720 15.713 -16.342 1.00 87.69 189 ILE A O 1
ATOM 1545 N N . ALA A 1 190 ? -2.975 14.117 -14.960 1.00 84.75 190 ALA A N 1
ATOM 1546 C CA . ALA A 1 190 ? -2.773 13.123 -16.010 1.00 84.75 190 ALA A CA 1
ATOM 1547 C C . ALA A 1 190 ? -4.062 12.853 -16.803 1.00 84.75 190 ALA A C 1
ATOM 1549 O O . ALA A 1 190 ? -4.038 12.832 -18.033 1.00 84.75 190 ALA A O 1
ATOM 1550 N N . LEU A 1 191 ? -5.198 12.700 -16.115 1.00 86.69 191 LEU A N 1
ATOM 1551 C CA . LEU A 1 191 ? -6.495 12.499 -16.760 1.00 86.69 191 LEU A CA 1
ATOM 1552 C C . LEU A 1 191 ? -6.921 13.721 -17.583 1.00 86.69 191 LEU A C 1
ATOM 1554 O O . LEU A 1 191 ? -7.350 13.557 -18.725 1.00 86.69 191 LEU A O 1
ATOM 1558 N N . LEU A 1 192 ? -6.770 14.933 -17.042 1.00 89.19 192 LEU A N 1
ATOM 1559 C CA . LEU A 1 192 ? -7.081 16.169 -17.764 1.00 89.19 192 LEU A CA 1
ATOM 1560 C C . LEU A 1 192 ? -6.193 16.336 -18.999 1.00 89.19 192 LEU A C 1
ATOM 1562 O O . LEU A 1 192 ? -6.711 16.624 -20.073 1.00 89.19 192 LEU A O 1
ATOM 1566 N N . SER A 1 193 ? -4.890 16.079 -18.878 1.00 84.62 193 SER A N 1
ATOM 1567 C CA . SER A 1 193 ? -3.942 16.121 -19.994 1.00 84.62 193 SER A CA 1
ATOM 1568 C C . SER A 1 193 ? -4.303 15.113 -21.082 1.00 84.62 193 SER A C 1
ATOM 1570 O O . SER A 1 193 ? -4.280 15.458 -22.261 1.00 84.62 193 SER A O 1
ATOM 1572 N N . MET A 1 194 ? -4.700 13.888 -20.714 1.00 82.62 194 MET A N 1
ATOM 1573 C CA . MET A 1 194 ? -5.156 12.885 -21.684 1.00 82.62 194 MET A CA 1
ATOM 1574 C C . MET A 1 194 ? -6.416 13.337 -22.431 1.00 82.62 194 MET A C 1
ATOM 1576 O O . MET A 1 194 ? -6.482 13.206 -23.654 1.00 82.62 194 MET A O 1
ATOM 1580 N N . GLN A 1 195 ? -7.413 13.881 -21.725 1.00 88.38 195 GLN A N 1
ATOM 1581 C CA . GLN A 1 195 ? -8.634 14.366 -22.378 1.00 88.38 195 GLN A CA 1
ATOM 1582 C C . GLN A 1 195 ? -8.362 15.600 -23.240 1.00 88.38 195 GLN A C 1
ATOM 1584 O O . GLN A 1 195 ? -8.831 15.663 -24.376 1.00 88.38 195 GLN A O 1
ATOM 1589 N N . PHE A 1 196 ? -7.547 16.532 -22.747 1.00 86.38 196 PHE A N 1
ATOM 1590 C CA . PHE A 1 196 ? -7.123 17.708 -23.496 1.00 86.38 196 PHE A CA 1
ATOM 1591 C C . PHE A 1 196 ? -6.391 17.315 -24.782 1.00 86.38 196 PHE A C 1
ATOM 1593 O O . PHE A 1 196 ? -6.738 17.819 -25.849 1.00 86.38 196 PHE A O 1
ATOM 1600 N N . TYR A 1 197 ? -5.446 16.369 -24.709 1.00 82.31 197 TYR A N 1
ATOM 1601 C CA . TYR A 1 197 ? -4.764 15.830 -25.885 1.00 82.31 197 TYR A CA 1
ATOM 1602 C C . TYR A 1 197 ? -5.755 15.203 -26.867 1.00 82.31 197 TYR A C 1
ATOM 1604 O O . TYR A 1 197 ? -5.699 15.489 -28.058 1.00 82.31 197 TYR A O 1
ATOM 1612 N N . ARG A 1 198 ? -6.703 14.386 -26.387 1.00 83.50 198 ARG A N 1
ATOM 1613 C CA . ARG A 1 198 ? -7.698 13.739 -27.255 1.00 83.50 198 ARG A CA 1
ATOM 1614 C C . ARG A 1 198 ? -8.568 14.756 -27.994 1.00 83.50 198 ARG A C 1
ATOM 1616 O O . ARG A 1 198 ? -8.843 14.564 -29.173 1.00 83.50 198 ARG A O 1
ATOM 1623 N N . MET A 1 199 ? -8.987 15.821 -27.313 1.00 87.81 199 MET A N 1
ATOM 1624 C CA . MET A 1 199 ? -9.836 16.874 -27.882 1.00 87.81 199 MET A CA 1
ATOM 1625 C C . MET A 1 199 ? -9.075 17.787 -28.848 1.00 87.81 199 MET A C 1
ATOM 1627 O O . MET A 1 199 ? -9.631 18.205 -29.856 1.00 87.81 199 MET A O 1
ATOM 1631 N N . ASN A 1 200 ? -7.800 18.061 -28.568 1.00 83.44 200 ASN A N 1
ATOM 1632 C CA . ASN A 1 200 ? -6.983 19.003 -29.336 1.00 83.44 200 ASN A CA 1
ATOM 1633 C C . ASN A 1 200 ? -5.961 18.305 -30.238 1.00 83.44 200 ASN A C 1
ATOM 1635 O O . ASN A 1 200 ? -5.041 18.950 -30.732 1.00 83.44 200 ASN A O 1
ATOM 1639 N N . LYS A 1 201 ? -6.118 16.996 -30.474 1.00 77.19 201 LYS A N 1
ATOM 1640 C CA . LYS A 1 201 ? -5.153 16.166 -31.204 1.00 77.19 201 LYS A CA 1
ATOM 1641 C C . LYS A 1 201 ? -4.753 16.798 -32.539 1.00 77.19 201 LYS A C 1
ATOM 1643 O O . LYS A 1 201 ? -3.567 16.921 -32.815 1.00 77.19 201 LYS A O 1
ATOM 1648 N N . PHE A 1 202 ? -5.732 17.248 -33.326 1.00 73.75 202 PHE A N 1
ATOM 1649 C CA . PHE A 1 202 ? -5.501 17.889 -34.626 1.00 73.75 202 PHE A CA 1
ATOM 1650 C C . PHE A 1 202 ? -4.709 19.203 -34.515 1.00 73.75 202 PHE A C 1
ATOM 1652 O O . PHE A 1 202 ? -3.793 19.438 -35.295 1.00 73.75 202 PHE A O 1
ATOM 1659 N N . TRP A 1 203 ? -5.013 20.034 -33.515 1.00 72.56 203 TRP A N 1
ATOM 1660 C CA . TRP A 1 203 ? -4.307 21.297 -33.276 1.00 72.56 203 TRP A CA 1
ATOM 1661 C C . TRP A 1 203 ? -2.865 21.070 -32.802 1.00 72.56 203 TRP A C 1
ATOM 1663 O O . TRP A 1 203 ? -1.947 21.713 -33.300 1.00 72.56 203 TRP A O 1
ATOM 1673 N N . ILE A 1 204 ? -2.654 20.104 -31.902 1.00 71.31 204 ILE A N 1
ATOM 1674 C CA . ILE A 1 204 ? -1.326 19.742 -31.387 1.00 71.31 204 ILE A CA 1
ATOM 1675 C C . ILE A 1 204 ? -0.445 19.180 -32.509 1.00 71.31 204 ILE A C 1
ATOM 1677 O O . ILE A 1 204 ? 0.690 19.619 -32.648 1.00 71.31 204 ILE A O 1
ATOM 1681 N N . LEU A 1 205 ? -0.972 18.269 -33.337 1.00 68.06 205 LEU A N 1
ATOM 1682 C CA . LEU A 1 205 ? -0.240 17.696 -34.476 1.00 68.06 205 LEU A CA 1
ATOM 1683 C C . LEU A 1 205 ? 0.193 18.758 -35.497 1.00 68.06 205 LEU A C 1
ATOM 1685 O O . LEU A 1 205 ? 1.286 18.651 -36.045 1.00 68.06 205 LEU A O 1
ATOM 1689 N N . ASN A 1 206 ? -0.621 19.797 -35.709 1.00 70.81 206 ASN A N 1
ATOM 1690 C CA . ASN A 1 206 ? -0.277 20.905 -36.603 1.00 70.81 206 ASN A CA 1
ATOM 1691 C C . ASN A 1 206 ? 0.760 21.870 -35.997 1.00 70.81 206 ASN A C 1
ATOM 1693 O O . ASN A 1 206 ? 1.512 22.495 -36.740 1.00 70.81 206 ASN A O 1
ATOM 1697 N N . LEU A 1 207 ? 0.816 21.998 -34.666 1.00 63.75 207 LEU A N 1
ATOM 1698 C CA . LEU A 1 207 ? 1.809 22.820 -33.961 1.00 63.75 207 LEU A CA 1
ATOM 1699 C C . LEU A 1 207 ? 3.177 22.148 -33.848 1.00 63.75 207 LEU A C 1
ATOM 1701 O O . LEU A 1 207 ? 4.195 22.831 -33.872 1.00 63.75 207 LEU A O 1
ATOM 1705 N N . THR A 1 208 ? 3.213 20.821 -33.728 1.00 60.94 208 THR A N 1
ATOM 1706 C CA . THR A 1 208 ? 4.456 20.040 -33.647 1.00 60.94 208 THR A CA 1
ATOM 1707 C C . THR A 1 208 ? 5.092 19.784 -35.014 1.00 60.94 208 THR A C 1
ATOM 1709 O O . THR A 1 208 ? 5.848 18.823 -35.139 1.00 60.94 208 THR A O 1
ATOM 1712 N N . GLY A 1 209 ? 4.765 20.598 -36.032 1.00 48.84 209 GLY A N 1
ATOM 1713 C CA . GLY A 1 209 ? 5.314 20.496 -37.387 1.00 48.84 209 GLY A CA 1
ATOM 1714 C C . GLY A 1 209 ? 6.806 20.171 -37.349 1.00 48.84 209 GLY A C 1
ATOM 1715 O O . GLY A 1 209 ? 7.527 20.792 -36.573 1.00 48.84 209 GLY A O 1
ATOM 1716 N N . GLU A 1 210 ? 7.200 19.152 -38.123 1.00 48.44 210 GLU A N 1
ATOM 1717 C CA . GLU A 1 210 ? 8.465 18.393 -38.120 1.00 48.44 210 GLU A CA 1
ATOM 1718 C C . GLU A 1 210 ? 9.757 19.229 -38.048 1.00 48.44 210 GLU A C 1
ATOM 1720 O O . GLU A 1 210 ? 10.585 19.229 -38.949 1.00 48.44 210 GLU A O 1
ATOM 1725 N N . ASN A 1 211 ? 9.976 19.913 -36.938 1.00 48.75 211 ASN A N 1
ATOM 1726 C CA . ASN A 1 211 ? 11.229 20.545 -36.577 1.00 48.75 211 ASN A CA 1
ATOM 1727 C C . ASN A 1 211 ? 11.517 20.159 -35.132 1.00 48.75 211 ASN A C 1
ATOM 1729 O O . ASN A 1 211 ? 11.557 20.990 -34.224 1.00 48.75 211 ASN A O 1
ATOM 1733 N N . VAL A 1 212 ? 11.725 18.857 -34.922 1.00 48.56 212 VAL A N 1
ATOM 1734 C CA . VAL A 1 212 ? 12.451 18.367 -33.750 1.00 48.56 212 VAL A CA 1
ATOM 1735 C C . VAL A 1 212 ? 13.911 18.734 -33.992 1.00 48.56 212 VAL A C 1
ATOM 1737 O O . VAL A 1 212 ? 14.711 17.935 -34.473 1.00 48.56 212 VAL A O 1
ATOM 1740 N N . GLY A 1 213 ? 14.229 20.010 -33.764 1.00 47.28 213 GLY A N 1
ATOM 1741 C CA . GLY A 1 213 ? 15.605 20.470 -33.703 1.00 47.28 213 GLY A CA 1
ATOM 1742 C C . GLY A 1 213 ? 16.323 19.597 -32.688 1.00 47.28 213 GLY A C 1
ATOM 1743 O O . GLY A 1 213 ? 15.836 19.453 -31.570 1.00 47.28 213 GLY A O 1
ATOM 1744 N N . ALA A 1 214 ? 17.417 18.972 -33.120 1.00 50.06 214 ALA A N 1
ATOM 1745 C CA . ALA A 1 214 ? 18.241 18.087 -32.318 1.00 50.06 214 ALA A CA 1
ATOM 1746 C C . ALA A 1 214 ? 18.648 18.784 -31.010 1.00 50.06 214 ALA A C 1
ATOM 1748 O O . ALA A 1 214 ? 19.639 19.515 -30.957 1.00 50.06 214 ALA A O 1
ATOM 1749 N N . THR A 1 215 ? 17.865 18.578 -29.953 1.00 53.41 215 THR A N 1
ATOM 1750 C CA . THR A 1 215 ? 18.304 18.811 -28.587 1.00 53.41 215 THR A CA 1
ATOM 1751 C C . THR A 1 215 ? 19.472 17.869 -28.354 1.00 53.41 215 THR A C 1
ATOM 1753 O O . THR A 1 215 ? 19.444 16.697 -28.730 1.00 53.41 215 THR A O 1
ATOM 1756 N N . SER A 1 216 ? 20.579 18.401 -27.840 1.00 60.47 216 SER A N 1
ATOM 1757 C CA . SER A 1 216 ? 21.728 17.559 -27.537 1.00 60.47 216 SER A CA 1
ATOM 1758 C C . SER A 1 216 ? 21.303 16.511 -26.506 1.00 60.47 216 SER A C 1
ATOM 1760 O O . SER A 1 216 ? 20.627 16.847 -25.534 1.00 60.47 216 SER A O 1
ATOM 1762 N N . ASN A 1 217 ? 21.729 15.256 -26.689 1.00 63.72 217 ASN A N 1
ATOM 1763 C CA . ASN A 1 217 ? 21.390 14.138 -25.794 1.00 63.72 217 ASN A CA 1
ATOM 1764 C C . ASN A 1 217 ? 21.604 14.475 -24.299 1.00 63.72 217 ASN A C 1
ATOM 1766 O O . ASN A 1 217 ? 20.879 13.996 -23.440 1.00 63.72 217 ASN A O 1
ATOM 1770 N N . VAL A 1 218 ? 22.557 15.365 -23.993 1.00 68.94 218 VAL A N 1
ATOM 1771 C CA . VAL A 1 218 ? 22.857 15.845 -22.634 1.00 68.94 218 VAL A CA 1
ATOM 1772 C C . VAL A 1 218 ? 21.718 16.672 -22.024 1.00 68.94 218 VAL A C 1
ATOM 1774 O O . VAL A 1 218 ? 21.433 16.537 -20.836 1.00 68.94 218 VAL A O 1
ATOM 1777 N N . VAL A 1 219 ? 21.070 17.541 -22.805 1.00 68.62 219 VAL A N 1
ATOM 1778 C CA . VAL A 1 219 ? 19.953 18.368 -22.320 1.00 68.62 219 VAL A CA 1
ATOM 1779 C C . VAL A 1 219 ? 18.727 17.495 -22.062 1.00 68.62 219 VAL A C 1
ATOM 1781 O O . VAL A 1 219 ? 18.076 17.657 -21.031 1.00 68.62 219 VAL A O 1
ATOM 1784 N N . ASP A 1 220 ? 18.465 16.523 -22.935 1.00 65.56 220 ASP A N 1
ATOM 1785 C CA . ASP A 1 220 ? 17.354 15.581 -22.774 1.00 65.56 220 ASP A CA 1
ATOM 1786 C C . ASP A 1 220 ? 17.556 14.663 -21.557 1.00 65.56 220 ASP A C 1
ATOM 1788 O O . ASP A 1 220 ? 16.635 14.490 -20.751 1.00 65.56 220 ASP A O 1
ATOM 1792 N N . ASP A 1 221 ? 18.781 14.174 -21.339 1.00 70.69 221 ASP A N 1
ATOM 1793 C CA . ASP A 1 221 ? 19.141 13.407 -20.143 1.00 70.69 221 ASP A CA 1
ATOM 1794 C C . ASP A 1 221 ? 18.990 14.246 -18.859 1.00 70.69 221 ASP A C 1
ATOM 1796 O O . ASP A 1 221 ? 18.443 13.773 -17.857 1.00 70.69 221 ASP A O 1
ATOM 1800 N N . MET A 1 222 ? 19.408 15.520 -18.878 1.00 71.31 222 MET A N 1
ATOM 1801 C CA . MET A 1 222 ? 19.227 16.434 -17.743 1.00 71.31 222 MET A CA 1
ATOM 1802 C C . MET A 1 222 ? 17.749 16.684 -17.430 1.00 71.31 222 MET A C 1
ATOM 1804 O O . MET A 1 222 ? 17.363 16.654 -16.260 1.00 71.31 222 MET A O 1
ATOM 1808 N N . ILE A 1 223 ? 16.910 16.897 -18.447 1.00 71.94 223 ILE A N 1
ATOM 1809 C CA . ILE A 1 223 ? 15.460 17.063 -18.273 1.00 71.94 223 ILE A CA 1
ATOM 1810 C C . ILE A 1 223 ? 14.855 15.783 -17.676 1.00 71.94 223 ILE A C 1
ATOM 1812 O O . ILE A 1 223 ? 14.080 15.852 -16.717 1.00 71.94 223 ILE A O 1
ATOM 1816 N N . GLY A 1 224 ? 15.254 14.610 -18.176 1.00 69.62 224 GLY A N 1
ATOM 1817 C CA . GLY A 1 224 ? 14.818 13.314 -17.657 1.00 69.62 224 GLY A CA 1
ATOM 1818 C C . GLY A 1 224 ? 15.188 13.093 -16.186 1.00 69.62 224 GLY A C 1
ATOM 1819 O O . GLY A 1 224 ? 14.359 12.636 -15.400 1.00 69.62 224 GLY A O 1
ATOM 1820 N N . ILE A 1 225 ? 16.397 13.473 -15.772 1.00 73.12 225 ILE A N 1
ATOM 1821 C CA . ILE A 1 225 ? 16.846 13.337 -14.379 1.00 73.12 225 ILE A CA 1
ATOM 1822 C C . ILE A 1 225 ? 16.130 14.340 -13.466 1.00 73.12 225 ILE A C 1
ATOM 1824 O O . ILE A 1 225 ? 15.613 13.957 -12.415 1.00 73.12 225 ILE A O 1
ATOM 1828 N N . VAL A 1 226 ? 16.074 15.616 -13.863 1.00 75.69 226 VAL A N 1
ATOM 1829 C CA . VAL A 1 226 ? 15.538 16.706 -13.030 1.00 75.69 226 VAL A CA 1
ATOM 1830 C C . VAL A 1 226 ? 14.024 16.611 -12.871 1.00 75.69 226 VAL A C 1
ATOM 1832 O O . VAL A 1 226 ? 13.514 16.887 -11.788 1.00 75.69 226 VAL A O 1
ATOM 1835 N N . PHE A 1 227 ? 13.295 16.198 -13.909 1.00 77.88 227 PHE A N 1
ATOM 1836 C CA . PHE A 1 227 ? 11.832 16.131 -13.866 1.00 77.88 227 PHE A CA 1
ATOM 1837 C C . PHE A 1 227 ? 11.301 14.700 -13.786 1.00 77.88 227 PHE A C 1
ATOM 1839 O O . PHE A 1 227 ? 10.361 14.440 -13.033 1.00 77.88 227 PHE A O 1
ATOM 1846 N N . GLY A 1 228 ? 11.909 13.758 -14.507 1.00 79.06 228 GLY A N 1
ATOM 1847 C CA . GLY A 1 228 ? 11.440 12.374 -14.578 1.00 79.06 228 GLY A CA 1
ATOM 1848 C C . GLY A 1 228 ? 11.586 11.619 -13.259 1.00 79.06 228 GLY A C 1
ATOM 1849 O O . GLY A 1 228 ? 10.630 10.975 -12.828 1.00 79.06 228 GLY A O 1
ATOM 1850 N N . ILE A 1 229 ? 12.725 11.738 -12.564 1.00 81.25 229 ILE A N 1
ATOM 1851 C CA . ILE A 1 229 ? 12.928 11.046 -11.278 1.00 81.25 229 ILE A CA 1
ATOM 1852 C C . ILE A 1 229 ? 11.975 11.580 -10.195 1.00 81.25 229 ILE A C 1
ATOM 1854 O O . ILE A 1 229 ? 11.291 10.768 -9.567 1.00 81.25 229 ILE A O 1
ATOM 1858 N N . PRO A 1 230 ? 11.843 12.902 -9.957 1.00 85.62 230 PRO A N 1
ATOM 1859 C CA . PRO A 1 230 ? 10.868 13.394 -8.986 1.00 85.62 230 PRO A CA 1
ATOM 1860 C C . PRO A 1 230 ? 9.431 13.010 -9.337 1.00 85.62 230 PRO A C 1
ATOM 1862 O O . PRO A 1 230 ? 8.673 12.618 -8.450 1.00 85.62 230 PRO A O 1
ATOM 1865 N N . LEU A 1 231 ? 9.063 13.056 -10.621 1.00 85.81 231 LEU A N 1
ATOM 1866 C CA . LEU A 1 231 ? 7.738 12.641 -11.069 1.00 85.81 231 LEU A CA 1
ATOM 1867 C C . LEU A 1 231 ? 7.492 11.153 -10.788 1.00 85.81 231 LEU A C 1
ATOM 1869 O O . LEU A 1 231 ? 6.437 10.797 -10.268 1.00 85.81 231 LEU A O 1
ATOM 1873 N N . LEU A 1 232 ? 8.479 10.294 -11.044 1.00 87.44 232 LEU A N 1
ATOM 1874 C CA . LEU A 1 232 ? 8.431 8.868 -10.720 1.00 87.44 232 LEU A CA 1
ATOM 1875 C C . LEU A 1 232 ? 8.179 8.636 -9.220 1.00 87.44 232 LEU A C 1
ATOM 1877 O O . LEU A 1 232 ? 7.306 7.850 -8.844 1.00 87.44 232 LEU A O 1
ATOM 1881 N N . LEU A 1 233 ? 8.901 9.360 -8.358 1.00 88.94 233 LEU A N 1
ATOM 1882 C CA . LEU A 1 233 ? 8.738 9.295 -6.899 1.00 88.94 233 LEU A CA 1
ATOM 1883 C C . LEU A 1 233 ? 7.378 9.830 -6.424 1.00 88.94 233 LEU A C 1
ATOM 1885 O O . LEU A 1 233 ? 6.858 9.395 -5.398 1.00 88.94 233 LEU A O 1
ATOM 1889 N N . ILE A 1 234 ? 6.777 10.763 -7.157 1.00 90.56 234 ILE A N 1
ATOM 1890 C CA . ILE A 1 234 ? 5.427 11.255 -6.873 1.00 90.56 234 ILE A CA 1
ATOM 1891 C C . ILE A 1 234 ? 4.388 10.212 -7.300 1.00 90.56 234 ILE A C 1
ATOM 1893 O O . ILE A 1 234 ? 3.498 9.883 -6.517 1.00 90.56 234 ILE A O 1
ATOM 1897 N N . ILE A 1 235 ? 4.501 9.651 -8.504 1.00 89.69 235 ILE A N 1
ATOM 1898 C CA . ILE A 1 235 ? 3.530 8.689 -9.045 1.00 89.69 235 ILE A CA 1
ATOM 1899 C C . ILE A 1 235 ? 3.547 7.381 -8.244 1.00 89.69 235 ILE A C 1
ATOM 1901 O O . ILE A 1 235 ? 2.489 6.809 -7.986 1.00 89.69 235 ILE A O 1
ATOM 1905 N N . THR A 1 236 ? 4.711 6.926 -7.767 1.00 90.94 236 THR A N 1
ATOM 1906 C CA . THR A 1 236 ? 4.778 5.723 -6.919 1.00 90.94 236 THR A CA 1
ATOM 1907 C C . THR A 1 236 ? 3.972 5.883 -5.623 1.00 90.94 236 THR A C 1
ATOM 1909 O O . THR A 1 236 ? 3.441 4.912 -5.115 1.00 90.94 236 THR A O 1
ATOM 1912 N N . LEU A 1 237 ? 3.750 7.100 -5.114 1.00 94.19 237 LEU A N 1
ATOM 1913 C CA . LEU A 1 237 ? 2.963 7.327 -3.892 1.00 94.19 237 LEU A CA 1
ATOM 1914 C C . LEU A 1 237 ? 1.435 7.318 -4.084 1.00 94.19 237 LEU A C 1
ATOM 1916 O O . LEU A 1 237 ? 0.698 7.429 -3.098 1.00 94.19 237 LEU A O 1
ATOM 1920 N N . ILE A 1 238 ? 0.936 7.137 -5.312 1.00 93.75 238 ILE A N 1
ATOM 1921 C CA . ILE A 1 238 ? -0.505 7.156 -5.610 1.00 93.75 238 ILE A CA 1
ATOM 1922 C C . ILE A 1 238 ? -1.278 6.108 -4.785 1.00 93.75 238 ILE A C 1
ATOM 1924 O O . ILE A 1 238 ? -2.287 6.472 -4.166 1.00 93.75 238 ILE A O 1
ATOM 1928 N N . PRO A 1 239 ? -0.831 4.835 -4.675 1.00 93.50 239 PRO A N 1
ATOM 1929 C CA . PRO A 1 239 ? -1.493 3.851 -3.823 1.00 93.50 239 PRO A CA 1
ATOM 1930 C C . PRO A 1 239 ? -1.590 4.305 -2.366 1.00 93.50 239 PRO A C 1
ATOM 1932 O O . PRO A 1 239 ? -2.616 4.091 -1.721 1.00 93.50 239 PRO A O 1
ATOM 1935 N N . THR A 1 240 ? -0.551 4.960 -1.842 1.00 95.31 240 THR A N 1
ATOM 1936 C CA . THR A 1 240 ? -0.533 5.463 -0.464 1.00 95.31 240 THR A CA 1
ATOM 1937 C C . THR A 1 240 ? -1.565 6.567 -0.276 1.00 95.31 240 THR A C 1
ATOM 1939 O O . THR A 1 240 ? -2.325 6.513 0.687 1.00 95.31 240 THR A O 1
ATOM 1942 N N . PHE A 1 241 ? -1.675 7.507 -1.218 1.00 94.38 241 PHE A N 1
ATOM 1943 C CA . PHE A 1 241 ? -2.654 8.594 -1.134 1.00 94.38 241 PHE A CA 1
ATOM 1944 C C . PHE A 1 241 ? -4.099 8.071 -1.103 1.00 94.38 241 PHE A C 1
ATOM 1946 O O . PHE A 1 241 ? -4.891 8.459 -0.241 1.00 94.38 241 PHE A O 1
ATOM 1953 N N . PHE A 1 242 ? -4.458 7.165 -2.018 1.00 92.12 242 PHE A N 1
ATOM 1954 C CA . PHE A 1 242 ? -5.847 6.714 -2.150 1.00 92.12 242 PHE A CA 1
ATOM 1955 C C . PHE A 1 242 ? -6.236 5.625 -1.142 1.00 92.12 242 PHE A C 1
ATOM 1957 O O . PHE A 1 242 ? -7.361 5.631 -0.619 1.00 92.12 242 PHE A O 1
ATOM 1964 N N . LEU A 1 243 ? -5.328 4.687 -0.856 1.00 94.44 243 LEU A N 1
ATOM 1965 C CA . LEU A 1 243 ? -5.672 3.428 -0.191 1.00 94.44 243 LEU A CA 1
ATOM 1966 C C . LEU A 1 243 ? -5.145 3.316 1.240 1.00 94.44 243 LEU A C 1
ATOM 1968 O O . LEU A 1 243 ? -5.773 2.617 2.040 1.00 94.44 243 LEU A O 1
ATOM 1972 N N . PHE A 1 244 ? -4.059 4.006 1.607 1.00 95.19 244 PHE A N 1
ATOM 1973 C CA . PHE A 1 244 ? -3.557 3.944 2.980 1.00 95.19 244 PHE A CA 1
ATOM 1974 C C . PHE A 1 244 ? -4.408 4.812 3.918 1.00 95.19 244 PHE A C 1
ATOM 1976 O O . PHE A 1 244 ? -4.342 6.040 3.929 1.00 95.19 244 PHE A O 1
ATOM 1983 N N . LYS A 1 245 ? -5.245 4.160 4.731 1.00 94.06 245 LYS A N 1
ATOM 1984 C CA . LYS A 1 245 ? -6.127 4.823 5.704 1.00 94.06 245 LYS A CA 1
ATOM 1985 C C . LYS A 1 245 ? -5.476 4.855 7.088 1.00 94.06 245 LYS A C 1
ATOM 1987 O O . LYS A 1 245 ? -5.747 3.992 7.919 1.00 94.06 245 LYS A O 1
ATOM 1992 N N . ALA A 1 246 ? -4.640 5.863 7.341 1.00 93.56 246 ALA A N 1
ATOM 1993 C CA . ALA A 1 246 ? -3.866 5.982 8.582 1.00 93.56 246 ALA A CA 1
ATOM 1994 C C . ALA A 1 246 ? -4.730 6.016 9.859 1.00 93.56 246 ALA A C 1
ATOM 1996 O O . ALA A 1 246 ? -4.412 5.324 10.821 1.00 93.56 246 ALA A O 1
ATOM 1997 N N . ASN A 1 247 ? -5.869 6.719 9.854 1.00 94.06 247 ASN A N 1
ATOM 1998 C CA . ASN A 1 247 ? -6.785 6.739 11.005 1.00 94.06 247 ASN A CA 1
ATOM 1999 C C . ASN A 1 247 ? -7.307 5.337 11.352 1.00 94.06 247 ASN A C 1
ATOM 2001 O O . ASN A 1 247 ? -7.245 4.913 12.505 1.00 94.06 247 ASN A O 1
ATOM 2005 N N . LEU A 1 248 ? -7.771 4.590 10.343 1.00 94.56 248 LEU A N 1
ATOM 2006 C CA . LEU A 1 248 ? -8.214 3.205 10.514 1.00 94.56 248 LEU A CA 1
ATOM 2007 C C . LEU A 1 248 ? -7.052 2.308 10.957 1.00 94.56 248 LEU A C 1
ATOM 2009 O O . LEU A 1 248 ? -7.241 1.411 11.776 1.00 94.56 248 LEU A O 1
ATOM 2013 N N . PHE A 1 249 ? -5.847 2.559 10.436 1.00 94.81 249 PHE A N 1
ATOM 2014 C CA . PHE A 1 249 ? -4.653 1.812 10.802 1.00 94.81 249 PHE A CA 1
ATOM 2015 C C . PHE A 1 249 ? -4.313 1.972 12.290 1.00 94.81 249 PHE A C 1
ATOM 2017 O O . PHE A 1 249 ? -4.129 0.973 12.986 1.00 94.81 249 PHE A O 1
ATOM 2024 N N . VAL A 1 250 ? -4.280 3.214 12.779 1.00 94.75 250 VAL A N 1
ATOM 2025 C CA . VAL A 1 250 ? -4.016 3.547 14.185 1.00 94.75 250 VAL A CA 1
ATOM 2026 C C . VAL A 1 250 ? -5.095 2.952 15.090 1.00 94.75 250 VAL A C 1
ATOM 2028 O O . VAL A 1 250 ? -4.768 2.223 16.024 1.00 94.75 250 VAL A O 1
ATOM 2031 N N . ARG A 1 251 ? -6.381 3.161 14.769 1.00 95.12 251 ARG A N 1
ATOM 2032 C CA . ARG A 1 251 ? -7.509 2.582 15.524 1.00 95.12 251 ARG A CA 1
ATOM 2033 C C . ARG A 1 251 ? -7.419 1.063 15.603 1.00 95.12 251 ARG A C 1
ATOM 2035 O O . ARG A 1 251 ? -7.482 0.500 16.689 1.00 95.12 251 ARG A O 1
ATOM 2042 N N . GLY A 1 252 ? -7.214 0.395 14.467 1.00 94.25 252 GLY A N 1
ATOM 2043 C CA . GLY A 1 252 ? -7.104 -1.062 14.415 1.00 94.25 252 GLY A CA 1
ATOM 2044 C C . GLY A 1 252 ? -5.910 -1.599 15.205 1.00 94.25 252 GLY A C 1
ATOM 2045 O O . GLY A 1 252 ? -6.016 -2.650 15.832 1.00 94.25 252 GLY A O 1
ATOM 2046 N N . LYS A 1 253 ? -4.788 -0.870 15.236 1.00 94.31 253 LYS A N 1
ATOM 2047 C CA . LYS A 1 253 ? -3.619 -1.227 16.049 1.00 94.31 253 LYS A CA 1
ATOM 2048 C C . LYS A 1 253 ? -3.879 -1.092 17.548 1.00 94.31 253 LYS A C 1
ATOM 2050 O O . LYS A 1 253 ? -3.581 -2.036 18.273 1.00 94.31 253 LYS A O 1
ATOM 2055 N N . VAL A 1 254 ? -4.465 0.020 17.989 1.00 94.31 254 VAL A N 1
ATOM 2056 C CA . VAL A 1 254 ? -4.789 0.255 19.406 1.00 94.31 254 VAL A CA 1
ATOM 2057 C C . VAL A 1 254 ? -5.859 -0.727 19.895 1.00 94.31 254 VAL A C 1
ATOM 2059 O O . VAL A 1 254 ? -5.702 -1.334 20.949 1.00 94.31 254 VAL A O 1
ATOM 2062 N N . ILE A 1 255 ? -6.901 -0.979 19.095 1.00 93.94 255 ILE A N 1
ATOM 2063 C CA . ILE A 1 255 ? -7.925 -1.983 19.429 1.00 93.94 255 ILE A CA 1
ATOM 2064 C C . ILE A 1 255 ? -7.313 -3.383 19.495 1.00 93.94 255 ILE A C 1
ATOM 2066 O O . ILE A 1 255 ? -7.664 -4.162 20.370 1.00 93.94 255 ILE A O 1
ATOM 2070 N N . LYS A 1 256 ? -6.372 -3.717 18.603 1.00 94.25 256 LYS A N 1
ATOM 2071 C CA . LYS A 1 256 ? -5.653 -4.996 18.666 1.00 94.25 256 LYS A CA 1
ATOM 2072 C C . LYS A 1 256 ? -4.803 -5.126 19.934 1.00 94.25 256 LYS A C 1
ATOM 2074 O O . LYS A 1 256 ? -4.700 -6.229 20.459 1.00 94.25 256 LYS A O 1
ATOM 2079 N N . GLN A 1 257 ? -4.174 -4.040 20.380 1.00 93.44 257 GLN A N 1
ATOM 2080 C CA . GLN A 1 257 ? -3.342 -4.017 21.584 1.00 93.44 257 GLN A CA 1
ATOM 2081 C C . GLN A 1 257 ? -4.164 -4.283 22.851 1.00 93.44 257 GLN A C 1
ATOM 2083 O O . GLN A 1 257 ? -3.711 -5.039 23.702 1.00 93.44 257 GLN A O 1
ATOM 2088 N N . TYR A 1 258 ? -5.378 -3.734 22.926 1.00 94.00 258 TYR A N 1
ATOM 2089 C CA . TYR A 1 258 ? -6.290 -3.860 24.071 1.00 94.00 258 TYR A CA 1
ATOM 2090 C C . TYR A 1 258 ? -7.563 -4.648 23.717 1.00 94.00 258 TYR A C 1
ATOM 2092 O O . TYR A 1 258 ? -8.692 -4.230 23.994 1.00 94.00 258 TYR A O 1
ATOM 2100 N N . ALA A 1 259 ? -7.391 -5.760 22.997 1.00 92.94 259 ALA A N 1
ATOM 2101 C CA . ALA A 1 259 ? -8.497 -6.461 22.347 1.00 92.94 259 ALA A CA 1
ATOM 2102 C C . ALA A 1 259 ? -9.554 -6.977 23.335 1.00 92.94 259 ALA A C 1
ATOM 2104 O O . ALA A 1 259 ? -10.747 -6.886 23.041 1.00 92.94 259 ALA A O 1
ATOM 2105 N N . GLU A 1 260 ? -9.148 -7.490 24.500 1.00 93.25 260 GLU A N 1
ATOM 2106 C CA . GLU A 1 260 ? -10.092 -7.981 25.511 1.00 93.25 260 GLU A CA 1
ATOM 2107 C C . GLU A 1 260 ? -10.803 -6.846 26.237 1.00 93.25 260 GLU A C 1
ATOM 2109 O O . GLU A 1 260 ? -11.997 -6.945 26.506 1.00 93.25 260 GLU A O 1
ATOM 2114 N N . GLU A 1 261 ? -10.102 -5.756 26.527 1.00 93.62 261 GLU A N 1
ATOM 2115 C CA . GLU A 1 261 ? -10.654 -4.606 27.229 1.00 93.62 261 GLU A CA 1
ATOM 2116 C C . GLU A 1 261 ? -11.689 -3.884 26.369 1.00 93.62 261 GLU A C 1
ATOM 2118 O O . GLU A 1 261 ? -12.730 -3.466 26.882 1.00 93.62 261 GLU A O 1
ATOM 2123 N N . PHE A 1 262 ? -11.436 -3.779 25.060 1.00 93.44 262 PHE A N 1
ATOM 2124 C CA . PHE A 1 262 ? -12.426 -3.280 24.113 1.00 93.44 262 PHE A CA 1
ATOM 2125 C C . PHE A 1 262 ? -13.580 -4.261 23.935 1.00 93.44 262 PHE A C 1
ATOM 2127 O O . PHE A 1 262 ? -14.724 -3.821 23.966 1.00 93.44 262 PHE A O 1
ATOM 2134 N N . ARG A 1 263 ? -13.330 -5.574 23.829 1.00 94.19 263 ARG A N 1
ATOM 2135 C CA . ARG A 1 263 ? -14.411 -6.571 23.749 1.00 94.19 263 ARG A CA 1
ATOM 2136 C C . ARG A 1 263 ? -15.316 -6.520 24.980 1.00 94.19 263 ARG A C 1
ATOM 2138 O O . ARG A 1 263 ? -16.531 -6.529 24.825 1.00 94.19 263 ARG A O 1
ATOM 2145 N N . ALA A 1 264 ? -14.748 -6.452 26.184 1.00 91.50 264 ALA A N 1
ATOM 2146 C CA . ALA A 1 264 ? -15.496 -6.394 27.441 1.00 91.50 264 ALA A CA 1
ATOM 2147 C C . ALA A 1 264 ? -16.366 -5.131 27.560 1.00 91.50 264 ALA A C 1
ATOM 2149 O O . ALA A 1 264 ? -17.414 -5.173 28.193 1.00 91.50 264 ALA A O 1
ATOM 2150 N N . GLY A 1 265 ? -15.965 -4.030 26.916 1.00 87.94 265 GLY A N 1
ATOM 2151 C CA . GLY A 1 265 ? -16.778 -2.818 26.781 1.00 87.94 265 GLY A CA 1
ATOM 2152 C C . GLY A 1 265 ? -17.877 -2.902 25.711 1.00 87.94 265 GLY A C 1
ATOM 2153 O O . GLY A 1 265 ? -18.527 -1.897 25.428 1.00 87.94 265 GLY A O 1
ATOM 2154 N N . THR A 1 266 ? -18.075 -4.065 25.086 1.00 89.38 266 THR A N 1
ATOM 2155 C CA . THR A 1 266 ? -19.087 -4.305 24.048 1.00 89.38 266 THR A CA 1
ATOM 2156 C C . THR A 1 266 ? -19.942 -5.527 24.374 1.00 89.38 266 THR A C 1
ATOM 2158 O O . THR A 1 266 ? -19.581 -6.353 25.207 1.00 89.38 266 THR A O 1
ATOM 2161 N N . ASN A 1 267 ? -21.043 -5.698 23.642 1.00 89.69 267 ASN A N 1
ATOM 2162 C CA . ASN A 1 267 ? -21.916 -6.870 23.764 1.00 89.69 267 ASN A CA 1
ATOM 2163 C C . ASN A 1 267 ? -21.448 -8.071 22.917 1.00 89.69 267 ASN A C 1
ATOM 2165 O O . ASN A 1 267 ? -22.201 -9.027 22.752 1.00 89.69 267 ASN A O 1
ATOM 2169 N N . PHE A 1 268 ? -20.239 -8.031 22.346 1.00 90.44 268 PHE A N 1
ATOM 2170 C CA . PHE A 1 268 ? -19.739 -9.117 21.506 1.00 90.44 268 PHE A CA 1
ATOM 2171 C C . PHE A 1 268 ? -19.246 -10.304 22.337 1.00 90.44 268 PHE A C 1
ATOM 2173 O O . PHE A 1 268 ? -18.428 -10.184 23.258 1.00 90.44 268 PHE A O 1
ATOM 2180 N N . THR A 1 269 ? -19.675 -11.497 21.936 1.00 92.25 269 THR A N 1
ATOM 2181 C C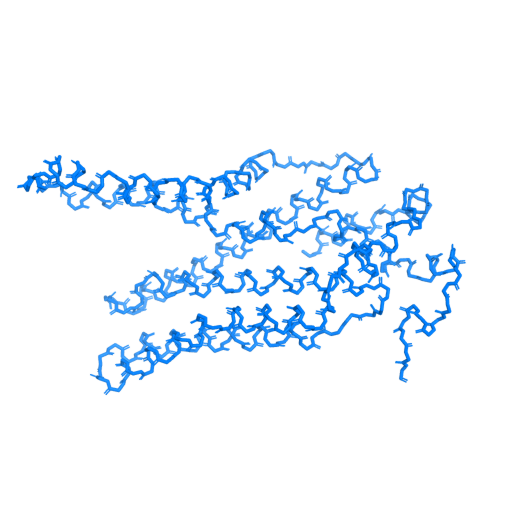A . THR A 1 269 ? -19.139 -12.753 22.459 1.00 92.25 269 THR A CA 1
ATOM 2182 C C . THR A 1 269 ? -17.691 -12.965 22.001 1.00 92.25 269 THR A C 1
ATOM 2184 O O . THR A 1 269 ? -17.245 -12.424 20.986 1.00 92.25 269 THR A O 1
ATOM 2187 N N . LYS A 1 270 ? -16.930 -13.814 22.708 1.00 91.56 270 LYS A N 1
ATOM 2188 C CA . LYS A 1 270 ? -15.571 -14.196 22.269 1.00 91.56 270 LYS A CA 1
ATOM 2189 C C . LYS A 1 270 ? -15.568 -14.797 20.859 1.00 91.56 270 LYS A C 1
ATOM 2191 O O . LYS A 1 270 ? -14.658 -14.510 20.086 1.00 91.56 270 LYS A O 1
ATOM 2196 N N . LYS A 1 271 ? -16.597 -15.583 20.520 1.00 91.00 271 LYS A N 1
ATOM 2197 C CA . LYS A 1 271 ? -16.753 -16.205 19.199 1.00 91.00 271 LYS A CA 1
ATOM 2198 C C . LYS A 1 271 ? -16.991 -15.165 18.102 1.00 91.00 271 LYS A C 1
ATOM 2200 O O . LYS A 1 271 ? -16.415 -15.282 17.030 1.00 91.00 271 LYS A O 1
ATOM 2205 N N . GLU A 1 272 ? -17.792 -14.134 18.353 1.00 89.81 272 GLU A N 1
ATOM 2206 C CA . GLU A 1 272 ? -18.000 -13.051 17.380 1.00 89.81 272 GLU A CA 1
ATOM 2207 C C . GLU A 1 272 ? -16.771 -12.157 17.228 1.00 89.81 272 GLU A C 1
ATOM 2209 O O . GLU A 1 272 ? -16.499 -11.665 16.135 1.00 89.81 272 GLU A O 1
ATOM 2214 N N . TRP A 1 273 ? -16.025 -11.953 18.314 1.00 92.25 273 TRP A N 1
ATOM 2215 C CA . TRP A 1 273 ? -14.852 -11.088 18.319 1.00 92.25 273 TRP A CA 1
ATOM 2216 C C . TRP A 1 273 ? -13.652 -11.747 17.630 1.00 92.25 273 TRP A C 1
ATOM 2218 O O . TRP A 1 273 ? -13.077 -11.173 16.704 1.00 92.25 273 TRP A O 1
ATOM 2228 N N . TYR A 1 274 ? -13.298 -12.971 18.033 1.00 91.50 274 TYR A N 1
ATOM 2229 C CA . TYR A 1 274 ? -12.113 -13.690 17.543 1.00 91.50 274 TYR A CA 1
ATOM 2230 C C . TYR A 1 274 ? -12.397 -14.713 16.444 1.00 91.50 274 TYR A C 1
ATOM 2232 O O . TYR A 1 274 ? -11.466 -15.111 15.746 1.00 91.50 274 TYR A O 1
ATOM 2240 N N . GLY A 1 275 ? -13.658 -15.091 16.244 1.00 86.06 275 GLY A N 1
ATOM 2241 C CA . GLY A 1 275 ? -14.060 -16.180 15.357 1.00 86.06 275 GLY A CA 1
ATOM 2242 C C . GLY A 1 275 ? -14.252 -17.499 16.108 1.00 86.06 275 GLY A C 1
ATOM 2243 O O . GLY A 1 275 ? -13.947 -17.620 17.297 1.00 86.06 275 GLY A O 1
ATOM 2244 N N . GLY A 1 276 ? -14.785 -18.499 15.404 1.00 71.88 276 GLY A N 1
ATOM 2245 C CA . GLY A 1 276 ? -14.675 -19.893 15.833 1.00 71.88 276 GLY A CA 1
ATOM 2246 C C . GLY A 1 276 ? -13.276 -20.405 15.500 1.00 71.88 276 GLY A C 1
ATOM 2247 O O . GLY A 1 276 ? -12.786 -20.122 14.407 1.00 71.88 276 GLY A O 1
ATOM 2248 N N . LYS A 1 277 ? -12.636 -21.093 16.448 1.00 47.88 277 LYS A N 1
ATOM 2249 C CA . LYS A 1 277 ? -11.500 -21.964 16.127 1.00 47.88 277 LYS A CA 1
ATOM 2250 C C . LYS A 1 277 ? -11.999 -23.181 15.365 1.00 47.88 277 LYS A C 1
ATOM 2252 O O . LYS A 1 277 ? -13.111 -23.640 15.714 1.00 47.88 277 LYS A O 1
#

=== Feature glossary ===
A reading guide for the features in this record.

Start from the sequence.

  · This is the polypeptide sequence — one letter per residue, N-terminus first. Length ranges from a few dozen residues for small domains to over a thousand for large multi-domain proteins.

Fold it, and you get atomic coordinates and the backbone conformation that goes with them.

  · Structure coordinates are given as an mmCIF _atom_site loop: one row per atom with element, residue name, chain id, sequence number, and x/y/z position in Å. Only the four main-chain atoms per residue are included here; side chains are omitted to keep the record compact.

  · Backbone dihedral angles. Every residue except chain termini has a φ (preceding-C → N → Cα → C) and a ψ (N → Cα → C → next-N). They are reported in degrees following the IUPAC sign convention. Secondary structure is essentially a statement about which (φ, ψ) basin each residue occupies.

  · The SS8 string is DSSP's per-residue secondary-structure call. α-helix (H) means an i→i+4 H-bond ladder; β-strand (E) means the residue participates in a β-sheet; 3₁₀ (G) and π (I) are tighter and wider helices; T/S are turns/bends; '-' is loop.

  · SS3 is a coarse helix/strand/coil call (letters a/b/c) made by the P-SEA algorithm from inter-Cα distances and dihedrals. It is less detailed than DSSP but needs only Cα positions.

Summarize the fold with a handful of shape descriptors and a per-residue structural alphabet.

  · Radius of gyration (Rg) is the root-mean-square distance of Cα atoms from their centroid — a single number for overall size and compactness. A globular domain of N residues has Rg ≈ 2.2·N^0.38 Å; an extended or disordered chain has a much larger Rg. The Cα contact count is the number of residue pairs whose Cα atoms are within 8 Å and are more than four positions apart in sequence — a standard proxy for tertiary packing density. The bounding box is the smallest axis-aligned box enclosing all Cα atoms.

  · The Foldseek 3Di string encodes local tertiary geometry as a 20-letter alphabet — one character per residue — derived from the relative positions of nearby Cα atoms. Unlike the amino-acid sequence, 3Di is a direct function of the 3D structure, so two proteins with the same fold have similar 3Di strings even at low sequence identity.

  · Solvent-accessible surface area (SASA) is the area in Å² traced out by the centre of a 1.4 Å probe sphere (a water molecule) rolled over the protein's van der Waals surface (Shrake–Rupley / Lee–Richards construction). Buried residues have near-zero SASA; fully exposed residues can exceed 200 Å². The total SASA scales roughly with the number of surface residues.

Ask how reliable the model is.

  · pLDDT (predicted Local Distance Difference Test) is AlphaFold's per-residue confidence score, ranging from 0 to 100. Values above 90 indicate high confidence (typically well-packed cores); 70–90 is confident; 50–70 low confidence; below 50 usually means the region is disordered or the prediction is unreliable there. AlphaFold stores pLDDT in the mmCIF B-factor column.

  · B-factor (Debye–Waller factor) reflects atomic displacement in the crystal lattice. It is an experimental observable (units Å²), not a prediction; low values mean the atom is pinned down, high values mean it moves or is heterogeneous across the crystal.

  · Predicted Aligned Error (PAE) is an AlphaFold confidence matrix: entry (i, j) is the expected error in the position of residue j, in ångströms, when the prediction is superimposed on the true structure at residue i. Low PAE within a block of residues means that block is internally rigid and well-predicted; high PAE between two blocks means their relative placement is uncertain even if each block individually is confident.

Place it in context: what it resembles, what it is annotated as, and how it looks.

  · Nearest PDB neighbors are the top structural matches found by Foldseek when searching this structure against the entire Protein Data Bank. Each hit reports a TM-score (0 to 1; >0.5 almost always implies the same fold) and an E-value. These are *structural* homologs — they may share no detectable sequence similarity.

  · Functional annotations link the protein to curated databases. InterPro entries identify conserved domains and families by matching the sequence against member-database signatures (Pfam, PROSITE, CDD, …). Gene Ontology (GO) terms describe molecular function, biological process, and cellular component in a controlled vocabulary. CATH places the structure in a hierarchical fold classification (Class/Architecture/Topology/Homologous-superfamily). The organism is the source species.

  · Three diagnostic plots accompany the record. The Cα contact map visualizes the tertiary structure as a 2D adjacency matrix (8 Å cutoff, sequence-local contacts suppressed). The Ramachandran plot shows the distribution of backbone (φ, ψ) torsions, with points in the α and β basins reflecting secondary structure content. The PAE plot shows AlphaFold's inter-residue confidence as a color matrix.

  · Six rendered views show the 3D structure from the faces of a cube — i.e. along ±x, ±y, ±z. Rendering representation is drawn randomly per protein from cartoon (secondary-structure ribbons), sticks (backbone bonds), or molecular surface; coloring is either N→C rainbow (blue at the N-terminus through red at the C-terminus) or one color per chain.